Protein 1LP8 (pdb70)

Organism: Dianthus caryophyllus (NCBI:txid3570)

CATH classification: 3.40.420.10 (+1 more: 4.10.470.10)

Structure (mmCIF, N/CA/C/O backbone):
data_1LP8
#
_entry.id   1LP8
#
_cell.length_a   37.071
_cell.length_b   78.559
_cell.length_c   42.674
_cell.angle_alpha   90.000
_cell.angle_beta   105.301
_cell.angle_gamma   90.000
#
_symmetry.space_group_name_H-M   'P 1 21 1'
#
loop_
_entity.id
_entity.type
_entity.pdbx_description
1 polymer 'DIANTHIN 30'
2 water water
#
loop_
_atom_site.group_PDB
_atom_site.id
_atom_site.type_symbol
_atom_site.label_atom_id
_atom_site.label_alt_id
_atom_site.label_comp_id
_atom_site.label_asym_id
_atom_site.label_entity_id
_atom_site.label_seq_id
_atom_site.pdbx_PDB_ins_code
_atom_site.Cartn_x
_atom_site.Cartn_y
_atom_site.Cartn_z
_atom_site.occupancy
_atom_site.B_iso_or_equiv
_atom_site.auth_seq_id
_atom_site.auth_comp_id
_atom_site.auth_asym_id
_atom_site.auth_atom_id
_atom_site.pdbx_PDB_model_num
ATOM 1 N N . ALA A 1 1 ? 48.174 -16.347 -3.475 1.00 48.22 1 ALA A N 1
ATOM 2 C CA . ALA A 1 1 ? 46.857 -15.794 -3.179 1.00 42.04 1 ALA A CA 1
ATOM 3 C C . ALA A 1 1 ? 46.715 -14.406 -3.793 1.00 35.53 1 ALA A C 1
ATOM 4 O O . ALA A 1 1 ? 46.038 -14.237 -4.808 1.00 51.96 1 ALA A O 1
ATOM 6 N N . THR A 1 2 ? 47.355 -13.418 -3.172 1.00 26.54 2 THR A N 1
ATOM 7 C CA . THR A 1 2 ? 47.314 -12.042 -3.659 1.00 20.23 2 THR A CA 1
ATOM 8 C C . THR A 1 2 ? 48.024 -11.970 -5.007 1.00 21.42 2 THR A C 1
ATOM 9 O O . THR A 1 2 ? 49.072 -12.590 -5.202 1.00 16.31 2 THR A O 1
ATOM 13 N N . ALA A 1 3 ? 47.431 -11.230 -5.938 1.00 14.46 3 ALA A N 1
ATOM 14 C CA . ALA A 1 3 ? 47.991 -11.096 -7.273 1.00 14.13 3 ALA A CA 1
ATOM 15 C C . ALA A 1 3 ? 48.053 -9.659 -7.752 1.00 15.36 3 ALA A C 1
ATOM 16 O O . ALA A 1 3 ? 47.154 -8.860 -7.485 1.00 17.95 3 ALA A O 1
ATOM 18 N N . TYR A 1 4 ? 49.140 -9.336 -8.444 1.00 9.04 4 TYR A N 1
ATOM 19 C CA . TYR A 1 4 ? 49.340 -8.008 -9.006 1.00 13.78 4 TYR A CA 1
ATOM 20 C C . TYR A 1 4 ? 49.557 -8.208 -10.489 1.00 12.37 4 TYR A C 1
ATOM 21 O O . TYR A 1 4 ? 50.214 -9.164 -10.901 1.00 13.51 4 TYR A O 1
ATOM 30 N N . THR A 1 5 ? 49.004 -7.303 -11.289 1.00 9.69 5 THR A N 1
ATOM 31 C CA . THR A 1 5 ? 49.108 -7.419 -12.731 1.00 13.78 5 THR A CA 1
ATOM 32 C C . THR A 1 5 ? 49.838 -6.270 -13.410 1.00 12.92 5 THR A C 1
ATOM 33 O O . THR A 1 5 ? 49.616 -5.098 -13.100 1.00 13.12 5 THR A O 1
ATOM 37 N N . LEU A 1 6 ? 50.751 -6.637 -14.306 1.00 12.40 6 LEU A N 1
ATOM 38 C CA . LEU A 1 6 ? 51.507 -5.677 -15.094 1.00 13.23 6 LEU A CA 1
ATOM 39 C C . LEU A 1 6 ? 50.901 -5.726 -16.496 1.00 11.37 6 LEU A C 1
ATOM 40 O O . LEU A 1 6 ? 50.945 -6.763 -17.163 1.00 12.08 6 LEU A O 1
ATOM 45 N N . ASN A 1 7 ? 50.288 -4.622 -16.911 1.00 12.64 7 ASN A N 1
ATOM 46 C CA . ASN A 1 7 ? 49.675 -4.539 -18.230 1.00 14.94 7 ASN A CA 1
ATOM 47 C C . ASN A 1 7 ? 50.747 -4.221 -19.265 1.00 9.95 7 ASN A C 1
ATOM 48 O O . ASN A 1 7 ? 51.265 -3.104 -19.322 1.00 17.67 7 ASN A O 1
ATOM 53 N N . LEU A 1 8 ? 51.108 -5.231 -20.046 1.00 11.34 8 LEU A N 1
ATOM 54 C CA . LEU A 1 8 ? 52.114 -5.078 -21.088 1.00 12.26 8 LEU A CA 1
ATOM 55 C C . LEU A 1 8 ? 51.481 -4.714 -22.429 1.00 20.04 8 LEU A C 1
ATOM 56 O O . LEU A 1 8 ? 52.187 -4.505 -23.419 1.00 17.52 8 LEU A O 1
ATOM 61 N N . ALA A 1 9 ? 50.150 -4.642 -22.457 1.00 17.79 9 ALA A N 1
ATOM 62 C CA . ALA A 1 9 ? 49.425 -4.278 -23.672 1.00 31.50 9 ALA A CA 1
ATOM 63 C C . ALA A 1 9 ? 49.600 -2.780 -23.889 1.00 19.93 9 ALA A C 1
ATOM 64 O O . ALA A 1 9 ? 49.832 -2.329 -25.011 1.00 34.52 9 ALA A O 1
ATOM 66 N N . ASN A 1 10 ? 49.491 -2.020 -22.800 1.00 15.11 10 ASN A N 1
ATOM 67 C CA . ASN A 1 10 ? 49.664 -0.566 -22.821 1.00 33.95 10 ASN A CA 1
ATOM 68 C C . ASN A 1 10 ? 50.583 -0.202 -21.656 1.00 39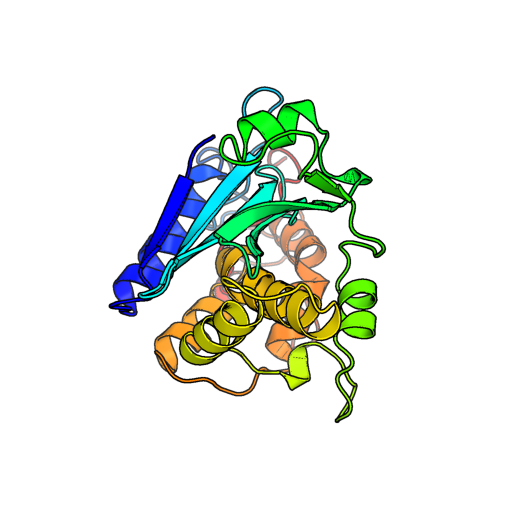.58 10 ASN A C 1
ATOM 69 O O . ASN A 1 10 ? 50.142 0.360 -20.648 1.00 30.29 10 ASN A O 1
ATOM 74 N N . PRO A 1 11 ? 51.885 -0.510 -21.792 1.00 29.10 11 PRO A N 1
ATOM 75 C CA . PRO A 1 11 ? 52.870 -0.225 -20.746 1.00 19.09 11 PRO A CA 1
ATOM 76 C C . PRO A 1 11 ? 53.269 1.239 -20.614 1.00 21.28 11 PRO A C 1
ATOM 77 O O . PRO A 1 11 ? 53.363 1.970 -21.603 1.00 22.66 11 PRO A O 1
ATOM 81 N N . SER A 1 12 ? 53.472 1.664 -19.373 1.00 13.05 12 SER A N 1
ATOM 82 C CA . SER A 1 12 ? 53.904 3.024 -19.089 1.00 13.71 12 SER A CA 1
ATOM 83 C C . SER A 1 12 ? 54.894 2.922 -17.937 1.00 13.12 12 SER A C 1
ATOM 84 O O . SER A 1 12 ? 54.812 1.997 -17.126 1.00 18.17 12 SER A O 1
ATOM 87 N N . ALA A 1 13 ? 55.849 3.844 -17.894 1.00 15.80 13 ALA A N 1
ATOM 88 C CA . ALA A 1 13 ? 56.865 3.857 -16.846 1.00 19.06 13 ALA A CA 1
ATOM 89 C C . ALA A 1 13 ? 56.255 3.924 -15.448 1.00 15.13 13 ALA A C 1
ATOM 90 O O . ALA A 1 13 ? 56.702 3.224 -14.540 1.00 17.84 13 ALA A O 1
ATOM 92 N N . SER A 1 14 ? 55.219 4.746 -15.290 1.00 13.38 14 SER A N 1
ATOM 93 C CA . SER A 1 14 ? 54.540 4.901 -14.005 1.00 15.60 14 SER A CA 1
ATOM 94 C C . SER A 1 14 ? 53.877 3.600 -13.545 1.00 14.94 14 SER A C 1
ATOM 95 O O . SER A 1 14 ? 53.948 3.247 -12.366 1.00 18.09 14 SER A O 1
ATOM 98 N N . GLN A 1 15 ? 53.244 2.887 -14.477 1.00 13.33 15 GLN A N 1
ATOM 99 C CA . GLN A 1 15 ? 52.583 1.620 -14.164 1.00 14.71 15 GLN A CA 1
ATOM 100 C C . GLN A 1 15 ? 53.594 0.590 -13.672 1.00 14.92 15 GLN A C 1
ATOM 101 O O . GLN A 1 15 ? 53.320 -0.157 -12.733 1.00 12.58 15 GLN A O 1
ATOM 107 N N . TYR A 1 16 ? 54.750 0.537 -14.330 1.00 12.11 16 TYR A N 1
ATOM 108 C CA . TYR A 1 16 ? 55.802 -0.401 -13.952 1.00 9.72 16 TYR A CA 1
ATOM 109 C C . TYR A 1 16 ? 56.319 -0.092 -12.546 1.00 7.51 16 TYR A C 1
ATOM 110 O O . TYR A 1 16 ? 56.490 -0.996 -11.731 1.00 11.40 16 TYR A O 1
ATOM 119 N N . SER A 1 17 ? 56.552 1.187 -12.267 1.00 9.38 17 SER A N 1
ATOM 120 C CA . SER A 1 17 ? 57.041 1.608 -10.960 1.00 11.82 17 SER A CA 1
ATOM 121 C C . SER A 1 17 ? 56.029 1.289 -9.858 1.00 15.14 17 SER A C 1
ATOM 122 O O . SER A 1 17 ? 56.394 0.757 -8.805 1.00 11.66 17 SER A O 1
ATOM 125 N N . SER A 1 18 ? 54.755 1.580 -10.114 1.00 12.69 18 SER A N 1
ATOM 126 C CA . SER A 1 18 ? 53.706 1.312 -9.131 1.00 13.39 18 SER A CA 1
ATOM 127 C C . SER A 1 18 ? 53.607 -0.190 -8.880 1.00 13.30 18 SER A C 1
ATOM 128 O O . SER A 1 18 ? 53.376 -0.624 -7.749 1.00 12.88 18 SER A O 1
ATOM 131 N N . PHE A 1 19 ? 53.809 -0.973 -9.940 1.00 8.96 19 PHE A N 1
ATOM 132 C CA . PHE A 1 19 ? 53.775 -2.430 -9.868 1.00 7.14 19 PHE A CA 1
ATOM 133 C C . PHE A 1 19 ? 54.855 -2.926 -8.896 1.00 11.88 19 PHE A C 1
ATOM 134 O O . PHE A 1 19 ? 54.588 -3.773 -8.039 1.00 9.96 19 PHE A O 1
ATOM 142 N N . LEU A 1 20 ? 56.064 -2.379 -9.017 1.00 10.12 20 LEU A N 1
ATOM 143 C CA . LEU A 1 20 ? 57.159 -2.770 -8.133 1.00 9.15 20 LEU A CA 1
ATOM 144 C C . LEU A 1 20 ? 56.876 -2.354 -6.692 1.00 8.46 20 LEU A C 1
ATOM 145 O O . LEU A 1 20 ? 57.167 -3.106 -5.758 1.00 12.76 20 LEU A O 1
ATOM 150 N N . ASP A 1 21 ? 56.284 -1.175 -6.513 1.00 8.42 21 ASP A N 1
ATOM 151 C CA . ASP A 1 21 ? 55.948 -0.697 -5.177 1.00 9.22 21 ASP A CA 1
ATOM 152 C C . ASP A 1 21 ? 54.894 -1.574 -4.515 1.00 11.99 21 ASP A C 1
ATOM 153 O O . ASP A 1 21 ? 54.908 -1.747 -3.298 1.00 12.10 21 ASP A O 1
ATOM 158 N N . GLN A 1 22 ? 53.995 -2.143 -5.316 1.00 11.96 22 GLN A N 1
ATOM 159 C CA . GLN A 1 22 ? 52.968 -3.036 -4.788 1.00 7.61 22 GLN A CA 1
ATOM 160 C C . GLN A 1 22 ? 53.621 -4.300 -4.231 1.00 9.51 22 GLN A C 1
ATOM 161 O O . GLN A 1 22 ? 53.174 -4.842 -3.220 1.00 12.05 22 GLN A O 1
ATOM 167 N N . ILE A 1 23 ? 54.673 -4.772 -4.902 1.00 10.85 23 ILE A N 1
ATOM 168 C CA . ILE A 1 23 ? 55.408 -5.959 -4.462 1.00 16.10 23 ILE A CA 1
ATOM 169 C C . ILE A 1 23 ? 56.125 -5.642 -3.145 1.00 8.31 23 ILE A C 1
ATOM 170 O O . ILE A 1 23 ? 56.022 -6.394 -2.173 1.00 10.92 23 ILE A O 1
ATOM 175 N N . ARG A 1 24 ? 56.834 -4.515 -3.125 1.00 8.83 24 ARG A N 1
ATOM 176 C CA . ARG A 1 24 ? 57.574 -4.077 -1.945 1.00 11.39 24 ARG A CA 1
ATOM 177 C C . ARG A 1 24 ? 56.654 -3.891 -0.746 1.00 15.58 24 ARG A C 1
ATOM 178 O O . ARG A 1 24 ? 56.944 -4.379 0.345 1.00 14.65 24 ARG A O 1
ATOM 186 N N . ASN A 1 25 ? 55.544 -3.188 -0.962 1.00 10.36 25 ASN A N 1
ATOM 187 C CA . ASN A 1 25 ? 54.577 -2.919 0.096 1.00 9.51 25 ASN A CA 1
ATOM 188 C C . ASN A 1 25 ? 53.867 -4.164 0.599 1.00 13.31 25 ASN A C 1
ATOM 189 O O . ASN A 1 25 ? 53.435 -4.212 1.750 1.00 14.44 25 ASN A O 1
ATOM 194 N N . ASN A 1 26 ? 53.752 -5.172 -0.261 1.00 10.64 26 ASN A N 1
ATOM 195 C CA . ASN A 1 26 ? 53.103 -6.417 0.119 1.00 10.33 26 ASN A CA 1
ATOM 196 C C . ASN A 1 26 ? 53.921 -7.231 1.124 1.00 11.61 26 ASN A C 1
ATOM 197 O O . ASN A 1 26 ? 53.384 -7.706 2.124 1.00 13.29 26 ASN A O 1
ATOM 202 N N . VAL A 1 27 ? 55.218 -7.373 0.857 1.00 10.95 27 VAL A N 1
ATOM 203 C CA . VAL A 1 27 ? 56.101 -8.180 1.700 1.00 9.82 27 VAL A CA 1
ATOM 204 C C . VAL A 1 27 ? 56.814 -7.493 2.865 1.00 9.39 27 VAL A C 1
ATOM 205 O O . VAL A 1 27 ? 57.318 -8.173 3.761 1.00 14.23 27 VAL A O 1
ATOM 209 N N . ARG A 1 28 ? 56.853 -6.164 2.866 1.00 9.03 28 ARG A N 1
ATOM 210 C CA . ARG A 1 28 ? 57.552 -5.434 3.923 1.00 13.39 28 ARG A CA 1
ATOM 211 C C . ARG A 1 28 ? 56.854 -5.383 5.278 1.00 29.26 28 ARG A C 1
ATOM 212 O O . ARG A 1 28 ? 55.638 -5.542 5.383 1.00 15.87 28 ARG A O 1
ATOM 220 N N . ASP A 1 29 ? 57.662 -5.190 6.315 1.00 17.45 29 ASP A N 1
ATOM 221 C CA . ASP A 1 29 ? 57.172 -5.032 7.674 1.00 13.62 29 ASP A CA 1
ATOM 222 C C . ASP A 1 29 ? 57.583 -3.591 7.935 1.00 12.19 29 ASP A C 1
ATOM 223 O O . ASP A 1 29 ? 58.769 -3.289 8.059 1.00 13.53 29 ASP A O 1
ATOM 228 N N . THR A 1 30 ? 56.600 -2.699 7.956 1.00 11.64 30 THR A N 1
ATOM 229 C CA . THR A 1 30 ? 56.852 -1.280 8.167 1.00 10.27 30 THR A CA 1
ATOM 230 C C . THR A 1 30 ? 57.451 -0.919 9.524 1.00 9.72 30 THR A C 1
ATOM 231 O O . THR A 1 30 ? 57.918 0.201 9.709 1.00 17.87 30 THR A O 1
ATOM 235 N N . SER A 1 31 ? 57.421 -1.854 10.471 1.00 10.34 31 SER A N 1
ATOM 236 C CA . SER A 1 31 ? 57.984 -1.607 11.799 1.00 11.30 31 SER A CA 1
ATOM 237 C C . SER A 1 31 ? 59.493 -1.870 11.831 1.00 16.93 31 SER A C 1
ATOM 238 O O . SER A 1 31 ? 60.156 -1.575 12.827 1.00 14.62 31 SER A O 1
ATOM 241 N N . LEU A 1 32 ? 60.021 -2.441 10.749 1.00 9.73 32 LEU A N 1
ATOM 242 C CA . LEU A 1 32 ? 61.445 -2.747 10.642 1.00 9.82 32 LEU A CA 1
ATOM 243 C C . LEU A 1 32 ? 62.257 -1.620 10.010 1.00 13.68 32 LEU A C 1
ATOM 244 O O . LEU A 1 32 ? 61.985 -1.200 8.885 1.00 12.54 32 LEU A O 1
ATOM 249 N N . ILE A 1 33 ? 63.249 -1.128 10.748 1.00 9.61 33 ILE A N 1
ATOM 250 C CA . ILE A 1 33 ? 64.132 -0.068 10.265 1.00 11.20 33 ILE A CA 1
ATOM 251 C C . ILE A 1 33 ? 65.570 -0.559 10.425 1.00 16.38 33 ILE A C 1
ATOM 252 O O . ILE A 1 33 ? 66.042 -0.769 11.543 1.00 13.95 33 ILE A O 1
ATOM 257 N N . TYR A 1 34 ? 66.238 -0.798 9.299 1.00 10.92 34 TYR A N 1
ATOM 258 C CA . TYR A 1 34 ? 67.617 -1.276 9.301 1.00 9.47 34 TYR A CA 1
ATOM 259 C C . TYR A 1 34 ? 68.618 -0.148 9.099 1.00 8.09 34 TYR A C 1
ATOM 260 O O . TYR A 1 34 ? 68.472 0.661 8.184 1.00 11.99 34 TYR A O 1
ATOM 269 N N . GLY A 1 35 ? 69.634 -0.113 9.960 1.00 14.80 35 GLY A N 1
ATOM 270 C CA . GLY A 1 35 ? 70.686 0.891 9.881 1.00 13.32 35 GLY A CA 1
ATOM 271 C C . GLY A 1 35 ? 70.247 2.341 9.848 1.00 14.37 35 GLY A C 1
ATOM 272 O O . GLY A 1 35 ? 70.970 3.191 9.328 1.00 14.07 35 GLY A O 1
ATOM 273 N N . GLY A 1 36 ? 69.080 2.630 10.420 1.00 10.25 36 GLY A N 1
ATOM 274 C CA . GLY A 1 36 ? 68.571 3.988 10.427 1.00 9.21 36 GLY A CA 1
ATOM 275 C C . GLY A 1 36 ? 68.200 4.498 9.040 1.00 14.73 36 GLY A C 1
ATOM 276 O O . GLY A 1 36 ? 68.223 5.706 8.798 1.00 15.47 36 GLY A O 1
ATOM 277 N N . THR A 1 37 ? 67.892 3.586 8.118 1.00 16.05 37 THR A N 1
ATOM 278 C CA . THR A 1 37 ? 67.510 3.975 6.756 1.00 13.62 37 THR A CA 1
ATOM 279 C C . THR A 1 37 ? 66.000 3.838 6.574 1.00 19.01 37 THR A C 1
ATOM 280 O O . THR A 1 37 ? 65.336 3.145 7.345 1.00 13.97 37 THR A O 1
ATOM 284 N N . ASP A 1 38 ? 65.472 4.465 5.525 1.00 13.15 38 ASP A N 1
ATOM 285 C CA . ASP A 1 38 ? 64.041 4.397 5.240 1.00 15.12 38 ASP A CA 1
ATOM 286 C C . ASP A 1 38 ? 63.696 3.288 4.242 1.00 23.55 38 ASP A C 1
ATOM 287 O O . ASP A 1 38 ? 62.541 3.155 3.829 1.00 25.18 38 ASP A O 1
ATOM 292 N N . VAL A 1 39 ? 64.690 2.477 3.879 1.00 11.53 39 VAL A N 1
ATOM 293 C CA . VAL A 1 39 ? 64.475 1.394 2.925 1.00 12.68 39 VAL A CA 1
ATOM 294 C C . VAL A 1 39 ? 63.583 0.282 3.473 1.00 12.95 39 VAL A C 1
ATOM 295 O O . VAL A 1 39 ? 63.682 -0.113 4.636 1.00 12.75 39 VAL A O 1
ATOM 299 N N . GLU A 1 40 ? 62.691 -0.191 2.612 1.00 8.29 40 GLU A N 1
ATOM 300 C CA . GLU A 1 40 ? 61.754 -1.252 2.932 1.00 10.28 40 GLU A CA 1
ATOM 301 C C . GLU A 1 40 ? 62.491 -2.548 3.284 1.00 9.97 40 GLU A C 1
ATOM 302 O O . GLU A 1 40 ? 63.492 -2.899 2.651 1.00 11.19 40 GLU A O 1
ATOM 308 N N . VAL A 1 41 ? 61.998 -3.247 4.302 1.00 6.84 41 VAL A N 1
ATOM 309 C CA . VAL A 1 41 ? 62.589 -4.509 4.737 1.00 7.25 41 VAL A CA 1
ATOM 310 C C . VAL A 1 41 ? 61.518 -5.600 4.708 1.00 8.26 41 VAL A C 1
ATOM 311 O O . VAL A 1 41 ? 60.408 -5.395 5.206 1.00 11.48 41 VAL A O 1
ATOM 315 N N . ILE A 1 42 ? 61.854 -6.751 4.130 1.00 7.46 42 ILE A N 1
ATOM 316 C 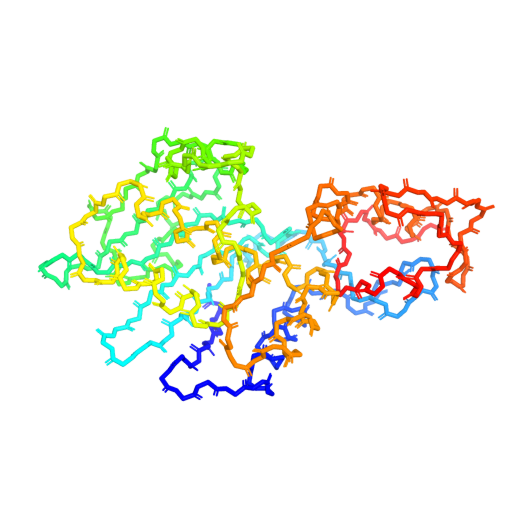CA . ILE A 1 42 ? 60.927 -7.880 4.058 1.00 6.58 42 ILE A CA 1
ATOM 317 C C . ILE A 1 42 ? 60.645 -8.368 5.476 1.00 14.63 42 ILE A C 1
ATOM 318 O O . ILE A 1 42 ? 61.557 -8.456 6.302 1.00 11.06 42 ILE A O 1
ATOM 323 N N . GLY A 1 43 ? 59.378 -8.660 5.756 1.00 17.51 43 GLY A N 1
ATOM 324 C CA . GLY A 1 43 ? 58.994 -9.127 7.076 1.00 11.44 43 GL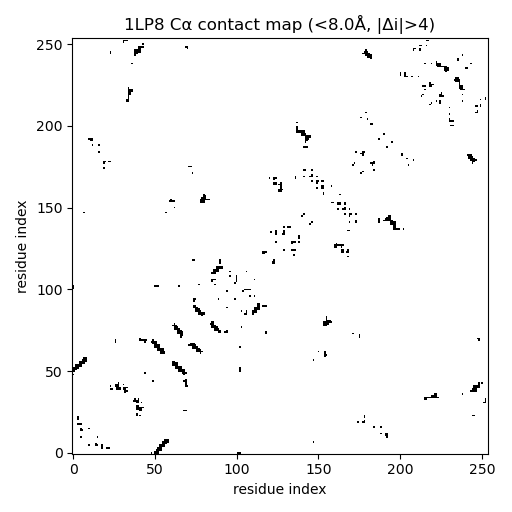Y A CA 1
ATOM 325 C C . GLY A 1 43 ? 59.321 -10.584 7.324 1.00 13.31 43 GLY A C 1
ATOM 326 O O . GLY A 1 43 ? 59.756 -11.299 6.417 1.00 13.19 43 GLY A O 1
ATOM 327 N N . ALA A 1 44 ? 59.116 -11.021 8.565 1.00 14.73 44 ALA A N 1
ATOM 328 C CA . ALA A 1 44 ? 59.372 -12.403 8.957 1.00 17.08 44 ALA A CA 1
ATOM 329 C C . ALA A 1 44 ? 58.496 -13.364 8.145 1.00 13.84 44 ALA A C 1
ATOM 330 O O . ALA A 1 44 ? 57.396 -13.002 7.722 1.00 12.60 44 ALA A O 1
ATOM 332 N N . PRO A 1 45 ? 58.983 -14.597 7.912 1.00 16.31 45 PRO A N 1
ATOM 333 C CA . PRO A 1 45 ? 58.262 -15.623 7.150 1.00 16.63 45 PRO A CA 1
ATOM 334 C C . PRO A 1 45 ? 56.870 -15.915 7.703 1.00 27.84 45 PRO A C 1
ATOM 335 O O . PRO A 1 45 ? 56.682 -16.011 8.921 1.00 19.55 45 PRO A O 1
ATOM 339 N N . SER A 1 46 ? 55.902 -16.041 6.798 1.00 38.62 46 SER A N 1
ATOM 340 C CA . SER A 1 46 ? 54.517 -16.341 7.156 1.00 24.25 46 SER A CA 1
ATOM 341 C C . SER A 1 46 ? 54.198 -17.789 6.798 1.00 21.56 46 SER A C 1
ATOM 342 O O . SER A 1 46 ? 54.686 -18.315 5.795 1.00 28.59 46 SER A O 1
ATOM 345 N N . THR A 1 47 ? 53.394 -18.435 7.633 1.00 28.81 47 THR A N 1
ATOM 346 C CA . THR A 1 47 ? 53.007 -19.821 7.394 1.00 51.69 47 THR A CA 1
ATOM 347 C C . THR A 1 47 ? 51.601 -19.918 6.802 1.00 35.99 47 THR A C 1
ATOM 348 O O . THR A 1 47 ? 51.148 -21.003 6.430 1.00 54.04 47 THR A O 1
ATOM 352 N N . THR A 1 48 ? 50.928 -18.775 6.695 1.00 23.84 48 THR A N 1
ATOM 353 C CA . THR A 1 48 ? 49.574 -18.721 6.155 1.00 28.54 48 THR A CA 1
ATOM 354 C C . THR A 1 48 ? 49.501 -18.065 4.774 1.00 50.82 48 THR A C 1
ATOM 355 O O . THR A 1 48 ? 48.600 -18.360 3.989 1.00 62.00 48 THR A O 1
ATOM 359 N N . ASP A 1 49 ? 50.452 -17.179 4.486 1.00 31.43 49 ASP A N 1
ATOM 360 C CA . ASP A 1 49 ? 50.503 -16.468 3.208 1.00 23.83 49 ASP A CA 1
ATOM 361 C C . ASP A 1 49 ? 51.949 -16.525 2.719 1.00 16.83 49 ASP A C 1
ATOM 362 O O . ASP A 1 49 ? 52.728 -15.587 2.900 1.00 19.24 49 ASP A O 1
ATOM 367 N N . LYS A 1 50 ? 52.288 -17.642 2.091 1.00 15.70 50 LYS A N 1
ATOM 368 C CA . LYS A 1 50 ? 53.638 -17.890 1.613 1.00 15.63 50 LYS A CA 1
ATOM 369 C C . LYS A 1 50 ? 53.998 -17.405 0.214 1.00 23.49 50 LYS A C 1
ATOM 370 O O . LYS A 1 50 ? 55.164 -17.129 -0.050 1.00 15.34 50 LYS A O 1
ATOM 376 N N . PHE A 1 51 ? 53.017 -17.301 -0.681 1.00 15.39 51 PHE A N 1
ATOM 377 C CA . PHE A 1 51 ? 53.306 -16.906 -2.058 1.00 13.13 51 PHE A CA 1
ATOM 378 C C . PHE A 1 51 ? 52.571 -15.686 -2.589 1.00 18.66 51 PHE A C 1
ATOM 379 O O . PHE A 1 51 ? 51.520 -15.297 -2.085 1.00 19.10 51 PHE A O 1
ATOM 387 N N . LEU A 1 52 ? 53.157 -15.097 -3.625 1.00 12.06 52 LEU A N 1
ATOM 388 C CA . LEU A 1 52 ? 52.615 -13.924 -4.290 1.00 12.77 52 LEU A CA 1
ATOM 389 C C . LEU A 1 52 ? 52.559 -14.232 -5.791 1.00 17.81 52 LEU A C 1
ATOM 390 O O . LEU A 1 52 ? 53.503 -14.798 -6.354 1.00 15.60 52 LEU A O 1
ATOM 395 N N . ARG A 1 53 ? 51.447 -13.880 -6.427 1.00 14.32 53 ARG A N 1
ATOM 396 C CA . ARG A 1 53 ? 51.280 -14.119 -7.857 1.00 11.70 53 ARG A CA 1
ATOM 397 C C . ARG A 1 53 ? 51.417 -12.845 -8.682 1.00 10.30 53 ARG A C 1
ATOM 398 O O . ARG A 1 53 ? 50.790 -11.826 -8.386 1.00 13.16 53 ARG A O 1
ATOM 406 N N . LEU A 1 54 ? 52.255 -12.903 -9.713 1.00 9.73 54 LEU A N 1
ATOM 407 C CA . LEU A 1 54 ? 52.461 -11.756 -10.594 1.00 11.90 54 LEU A CA 1
ATOM 408 C C . LEU A 1 54 ? 51.967 -12.126 -11.988 1.00 9.77 54 LEU A C 1
ATOM 409 O O . LEU A 1 54 ? 52.363 -13.155 -12.532 1.00 14.27 54 LEU A O 1
ATOM 414 N N . ASN A 1 55 ? 51.067 -11.314 -12.537 1.00 7.23 55 ASN A N 1
ATOM 415 C CA . ASN A 1 55 ? 50.520 -11.571 -13.867 1.00 10.10 55 ASN A CA 1
ATOM 416 C C . ASN A 1 55 ? 51.088 -10.608 -14.908 1.00 9.26 55 ASN A C 1
ATOM 417 O O . ASN A 1 55 ? 51.043 -9.388 -14.726 1.00 10.71 55 ASN A O 1
ATOM 422 N N . PHE A 1 56 ? 51.643 -11.162 -15.983 1.00 9.35 56 PHE A N 1
ATOM 423 C CA . PHE A 1 56 ? 52.172 -10.356 -17.082 1.00 7.69 56 PHE A CA 1
ATOM 424 C C . PHE A 1 56 ? 51.083 -10.428 -18.146 1.00 8.05 56 PHE A C 1
ATOM 425 O O . PHE A 1 56 ? 50.966 -11.424 -18.865 1.00 10.67 56 PHE A O 1
ATOM 433 N N . GLN A 1 57 ? 50.276 -9.379 -18.211 1.00 7.43 57 GLN A N 1
ATOM 434 C CA . GLN A 1 57 ? 49.157 -9.312 -19.144 1.00 11.43 57 GLN A CA 1
ATOM 435 C C . GLN A 1 57 ? 49.517 -8.736 -20.513 1.00 9.86 57 GLN A C 1
ATOM 436 O O . GLN A 1 57 ? 49.824 -7.550 -20.641 1.00 11.50 57 GLN A O 1
ATOM 442 N N . GLY A 1 58 ? 49.463 -9.589 -21.532 1.00 16.11 58 GLY A N 1
ATOM 443 C CA . GLY A 1 58 ? 49.764 -9.164 -22.890 1.00 13.72 58 GLY A CA 1
ATOM 444 C C . GLY A 1 58 ? 48.531 -9.208 -23.783 1.00 18.42 58 GLY A C 1
ATOM 445 O O . GLY A 1 58 ? 47.485 -9.715 -23.370 1.00 15.16 58 GLY A O 1
ATOM 446 N N . PRO A 1 59 ? 48.626 -8.698 -25.023 1.00 16.37 59 PRO A N 1
ATOM 447 C CA . PRO A 1 59 ? 47.487 -8.698 -25.950 1.00 33.77 59 PRO A CA 1
ATOM 448 C C . PRO A 1 59 ? 47.025 -10.094 -26.382 1.00 21.36 59 PRO A C 1
ATOM 449 O O . PRO A 1 59 ? 45.842 -10.304 -26.644 1.00 23.39 59 PRO A O 1
ATOM 453 N N . ARG A 1 60 ? 47.958 -11.043 -26.432 1.00 12.58 60 ARG A N 1
ATOM 454 C CA . ARG A 1 60 ? 47.659 -12.408 -26.860 1.00 13.68 60 ARG A CA 1
ATOM 455 C C . ARG A 1 60 ? 47.500 -13.423 -25.738 1.00 18.62 60 ARG A C 1
ATOM 456 O O . ARG A 1 60 ? 47.316 -14.611 -25.999 1.00 24.18 60 ARG A O 1
ATOM 464 N N . GLY A 1 61 ? 47.591 -12.968 -24.493 1.00 15.13 61 GLY A N 1
ATOM 465 C CA . GLY A 1 61 ? 47.450 -13.886 -23.380 1.00 13.04 61 GLY A CA 1
ATOM 466 C C . GLY A 1 61 ? 48.186 -13.403 -22.152 1.00 20.31 61 GLY A C 1
ATOM 467 O O . GLY A 1 61 ? 48.853 -12.365 -22.175 1.00 14.42 61 GLY A O 1
ATOM 468 N N . THR A 1 62 ? 48.093 -14.185 -21.085 1.00 15.27 62 THR A N 1
ATOM 469 C CA . THR A 1 62 ? 48.730 -13.838 -19.825 1.00 14.05 62 THR A CA 1
ATOM 470 C C . THR A 1 62 ? 49.599 -14.966 -19.278 1.00 12.64 62 THR A C 1
ATOM 471 O O . THR A 1 62 ? 49.201 -16.128 -19.272 1.00 12.00 62 THR A O 1
ATOM 475 N N . VAL A 1 63 ? 50.813 -14.605 -18.871 1.00 11.93 63 VAL A N 1
ATOM 476 C CA . VAL A 1 63 ? 51.768 -15.540 -18.281 1.00 10.74 63 VAL A CA 1
ATOM 477 C C . VAL A 1 63 ? 51.935 -15.066 -16.839 1.00 10.01 63 VAL A C 1
ATOM 478 O O . VAL A 1 63 ? 51.971 -13.860 -16.578 1.00 10.57 63 VAL A O 1
ATOM 482 N N . SER A 1 64 ? 52.005 -16.008 -15.904 1.00 11.06 64 SER A N 1
ATOM 483 C CA . SER A 1 64 ? 52.120 -15.663 -14.492 1.00 13.47 64 SER A CA 1
ATOM 484 C C . SER A 1 64 ? 53.381 -16.176 -13.819 1.00 12.71 64 SER A C 1
ATOM 485 O O . SER A 1 64 ? 53.936 -17.205 -14.207 1.00 12.76 64 SER A O 1
ATOM 488 N N . LEU A 1 65 ? 53.801 -15.454 -12.784 1.00 12.61 65 LEU A N 1
ATOM 489 C CA . LEU A 1 65 ? 54.989 -15.790 -12.006 1.00 10.89 65 LEU A CA 1
ATOM 490 C C . LEU A 1 65 ? 54.605 -15.971 -10.543 1.00 10.51 65 LEU A C 1
ATOM 491 O O . LEU A 1 65 ? 53.800 -15.211 -10.006 1.00 16.00 65 LEU A O 1
ATOM 496 N N . GLY A 1 66 ? 55.185 -16.986 -9.911 1.00 9.98 66 GLY A N 1
ATOM 497 C CA . GLY A 1 66 ? 54.936 -17.238 -8.505 1.00 11.87 66 GLY A CA 1
ATOM 498 C C . GLY A 1 66 ? 56.222 -16.968 -7.745 1.00 10.00 66 GLY A C 1
ATOM 499 O O . GLY A 1 66 ? 57.286 -17.464 -8.125 1.00 12.27 66 GLY A O 1
ATOM 500 N N . LEU A 1 67 ? 56.138 -16.140 -6.706 1.00 11.06 67 LEU A N 1
ATOM 501 C CA . LEU A 1 67 ? 57.303 -15.798 -5.886 1.00 9.77 67 LEU A CA 1
ATOM 502 C C . LEU A 1 67 ? 57.046 -16.060 -4.403 1.00 19.92 67 LEU A C 1
ATOM 503 O O . LEU A 1 67 ? 55.905 -15.986 -3.944 1.00 14.16 67 LEU A O 1
ATOM 508 N N . ARG A 1 68 ? 58.104 -16.392 -3.664 1.00 12.53 68 ARG A N 1
ATOM 509 C CA . ARG A 1 68 ? 57.989 -16.608 -2.224 1.00 11.24 68 ARG A CA 1
ATOM 510 C C . ARG A 1 68 ? 57.997 -15.236 -1.562 1.00 13.50 68 ARG A C 1
ATOM 511 O O . ARG A 1 68 ? 58.868 -14.416 -1.846 1.00 13.45 68 ARG A O 1
ATOM 519 N N . ARG A 1 69 ? 57.018 -14.979 -0.699 1.00 10.83 69 ARG A N 1
ATOM 520 C CA . ARG A 1 69 ? 56.923 -13.691 -0.017 1.00 12.44 69 ARG A CA 1
ATOM 521 C C . ARG A 1 69 ? 58.047 -13.442 0.992 1.00 11.62 69 ARG A C 1
ATOM 522 O O . ARG A 1 69 ? 58.404 -12.291 1.249 1.00 12.76 69 ARG A O 1
ATOM 530 N N . GLU A 1 70 ? 58.615 -14.515 1.537 1.00 12.36 70 GLU A N 1
ATOM 531 C CA . GLU A 1 70 ? 59.673 -14.386 2.536 1.00 14.08 70 GLU A CA 1
ATOM 532 C C . GLU A 1 70 ? 61.026 -13.918 2.006 1.00 16.32 70 GLU A C 1
ATOM 533 O O . GLU A 1 70 ? 61.820 -13.364 2.762 1.00 12.23 70 GLU A O 1
ATOM 539 N N . ASN A 1 71 ? 61.282 -14.115 0.714 1.00 11.38 71 ASN A N 1
ATOM 540 C CA . ASN A 1 71 ? 62.565 -13.721 0.135 1.00 14.86 71 ASN A CA 1
ATOM 541 C C . ASN A 1 71 ? 62.538 -13.350 -1.352 1.00 25.24 71 ASN A C 1
ATOM 542 O O . ASN A 1 71 ? 63.579 -13.030 -1.930 1.00 15.37 71 ASN A O 1
ATOM 547 N N . LEU A 1 72 ? 61.348 -13.391 -1.953 1.00 8.70 72 LEU A N 1
ATOM 548 C CA . LEU A 1 72 ? 61.137 -13.081 -3.368 1.00 10.71 72 LEU A CA 1
ATOM 549 C C . LEU A 1 72 ? 61.772 -14.065 -4.347 1.00 11.27 72 LEU A C 1
ATOM 550 O O . LEU A 1 72 ? 62.050 -13.717 -5.498 1.00 13.76 72 LEU A O 1
ATOM 555 N N . TYR A 1 73 ? 62.010 -15.290 -3.891 1.00 8.66 73 TYR A N 1
ATOM 556 C CA . TYR A 1 73 ? 62.587 -16.307 -4.756 1.00 11.30 73 TYR A CA 1
ATOM 557 C C . TYR A 1 73 ? 61.492 -16.877 -5.641 1.00 12.43 73 TYR A C 1
ATOM 558 O O . TYR A 1 73 ? 60.346 -17.014 -5.216 1.00 13.89 73 TYR A O 1
ATOM 567 N N . VAL A 1 74 ? 61.836 -17.172 -6.888 1.00 13.62 74 VAL A N 1
ATOM 568 C CA . VAL A 1 74 ? 60.865 -17.722 -7.824 1.00 21.16 74 VAL A CA 1
ATOM 569 C C . VAL A 1 74 ? 60.561 -19.182 -7.510 1.00 15.97 74 VAL A C 1
ATOM 570 O O . VAL A 1 74 ? 61.463 -19.975 -7.229 1.00 24.31 74 VAL A O 1
ATOM 574 N N . VAL A 1 75 ? 59.276 -19.519 -7.521 1.00 9.88 75 VAL A N 1
ATOM 575 C CA . VAL A 1 75 ? 58.847 -20.879 -7.225 1.00 10.65 75 VAL A CA 1
ATOM 576 C C . VAL A 1 75 ? 58.207 -21.584 -8.414 1.00 15.78 75 VAL A C 1
ATOM 577 O O . VAL A 1 75 ? 58.299 -22.806 -8.524 1.00 14.67 75 VAL A O 1
ATOM 581 N N . ALA A 1 76 ? 57.599 -20.817 -9.318 1.00 12.80 76 ALA A N 1
ATOM 582 C CA . ALA A 1 76 ? 56.926 -21.404 -10.473 1.00 9.72 76 ALA A CA 1
ATOM 583 C C . ALA A 1 76 ? 56.422 -20.365 -11.459 1.00 8.49 76 ALA A C 1
ATOM 584 O O . ALA A 1 76 ? 56.458 -19.164 -11.197 1.00 10.43 76 ALA A O 1
ATOM 586 N N . TYR A 1 77 ? 55.952 -20.842 -12.606 1.00 12.80 77 TYR A N 1
ATOM 587 C CA . TYR A 1 77 ? 55.383 -19.962 -13.613 1.00 11.24 77 TYR A CA 1
ATOM 588 C C . TYR A 1 77 ? 54.258 -20.697 -14.339 1.00 10.80 77 TYR A C 1
ATOM 589 O O . TYR A 1 77 ? 54.222 -21.931 -14.373 1.00 12.16 77 TYR A O 1
ATOM 598 N N . LEU A 1 78 ? 53.326 -19.918 -14.876 1.00 10.05 78 LEU A N 1
ATOM 599 C CA . LEU A 1 78 ? 52.170 -20.442 -15.588 1.00 12.26 78 LEU A CA 1
ATOM 600 C C . LEU A 1 78 ? 52.108 -19.885 -17.005 1.00 9.73 78 LEU A C 1
ATOM 601 O O . LEU A 1 78 ? 52.290 -18.687 -17.223 1.00 12.25 78 LEU A O 1
ATOM 606 N N . ALA A 1 79 ? 51.844 -20.767 -17.962 1.00 14.21 79 ALA A N 1
ATOM 607 C CA . ALA A 1 79 ? 51.719 -20.372 -19.359 1.00 17.77 79 ALA A CA 1
ATOM 608 C C . ALA A 1 79 ? 50.896 -21.412 -20.101 1.00 11.77 79 ALA A C 1
ATOM 609 O O . ALA A 1 79 ? 50.924 -22.598 -19.761 1.00 14.86 79 ALA A O 1
ATOM 611 N N . MET A 1 80 ? 50.118 -20.950 -21.075 1.00 18.19 80 MET A N 1
ATOM 612 C CA . MET A 1 80 ? 49.301 -21.844 -21.889 1.00 20.65 80 MET A CA 1
ATOM 613 C C . MET A 1 80 ? 50.180 -22.467 -22.961 1.00 16.14 80 MET A C 1
ATOM 614 O O . MET A 1 80 ? 51.080 -21.810 -23.490 1.00 17.43 80 MET A O 1
ATOM 619 N N . ASP A 1 81 ? 49.942 -23.738 -23.267 1.00 14.95 81 ASP A N 1
ATOM 620 C CA . ASP A 1 81 ? 50.717 -24.398 -24.305 1.00 14.79 81 ASP A CA 1
ATOM 621 C C . ASP A 1 81 ? 50.061 -24.144 -25.666 1.00 14.28 81 ASP A C 1
ATOM 622 O O . ASP A 1 81 ? 49.137 -23.331 -25.776 1.00 16.39 81 ASP A O 1
ATOM 627 N N . ASN A 1 82 ? 50.533 -24.849 -26.688 1.00 27.87 82 ASN A N 1
ATOM 628 C CA . ASN A 1 82 ? 50.019 -24.709 -28.048 1.00 30.03 82 ASN A CA 1
ATOM 629 C C . ASN A 1 82 ? 48.554 -25.115 -28.219 1.00 29.05 82 ASN A C 1
ATOM 630 O O . ASN A 1 82 ? 47.948 -24.831 -29.252 1.00 27.68 82 ASN A O 1
ATOM 635 N N . ALA A 1 83 ? 47.995 -25.790 -27.218 1.00 23.00 83 ALA A N 1
ATOM 636 C CA . ALA A 1 83 ? 46.597 -26.221 -27.254 1.00 19.83 83 ALA A CA 1
ATOM 637 C C . ALA A 1 83 ? 45.735 -25.389 -26.298 1.00 29.16 83 ALA A C 1
ATOM 638 O O . ALA A 1 83 ? 44.635 -25.799 -25.914 1.00 31.75 83 ALA A O 1
ATOM 640 N N . ASN A 1 84 ? 46.246 -24.215 -25.929 1.00 33.01 84 ASN A N 1
ATOM 641 C CA . ASN A 1 84 ? 45.565 -23.295 -25.015 1.00 44.99 84 ASN A CA 1
ATOM 642 C C . ASN A 1 84 ? 45.283 -23.888 -23.637 1.00 39.76 84 ASN A C 1
ATOM 643 O O . ASN A 1 84 ? 44.418 -23.402 -22.904 1.00 53.05 84 ASN A O 1
ATOM 648 N N . VAL A 1 85 ? 46.022 -24.938 -23.294 1.00 30.03 85 VAL A N 1
ATOM 649 C CA . VAL A 1 85 ? 45.885 -25.603 -22.005 1.00 26.65 85 VAL A CA 1
ATOM 650 C C . VAL A 1 85 ? 46.842 -24.960 -21.011 1.00 20.01 85 VAL A C 1
ATOM 651 O O . VAL A 1 85 ? 48.036 -24.834 -21.286 1.00 18.62 85 VAL A O 1
ATOM 655 N N . ASN A 1 86 ? 46.303 -24.537 -19.872 1.00 21.04 86 ASN A N 1
ATOM 656 C CA . ASN A 1 86 ? 47.106 -23.923 -18.818 1.00 26.38 86 ASN A CA 1
ATOM 657 C C . ASN A 1 86 ? 48.020 -24.967 -18.186 1.00 15.58 86 ASN A C 1
ATOM 658 O O . ASN A 1 86 ? 47.579 -26.062 -17.828 1.00 16.94 86 ASN A O 1
ATOM 663 N N . ARG A 1 87 ? 49.296 -24.625 -18.057 1.00 12.57 87 ARG A N 1
ATOM 664 C CA . ARG A 1 87 ? 50.274 -25.524 -17.452 1.00 16.12 87 ARG A CA 1
ATOM 665 C C . ARG A 1 87 ? 51.152 -24.759 -16.467 1.00 19.37 87 ARG A C 1
ATOM 666 O O . ARG A 1 87 ? 51.488 -23.599 -16.696 1.00 16.01 87 ARG A O 1
ATOM 674 N N . ALA A 1 88 ? 51.479 -25.398 -15.349 1.00 15.40 88 ALA A N 1
ATOM 675 C CA . ALA A 1 88 ? 52.321 -24.774 -14.336 1.00 14.10 88 ALA A CA 1
ATOM 676 C C . ALA A 1 88 ? 53.624 -25.553 -14.198 1.00 21.56 88 ALA A C 1
ATOM 677 O O . ALA A 1 88 ? 53.622 -26.785 -14.151 1.00 20.27 88 ALA A O 1
ATOM 679 N N . TYR A 1 89 ? 54.739 -24.828 -14.172 1.00 11.79 89 TYR A N 1
ATOM 680 C CA . TYR A 1 89 ? 56.059 -25.440 -14.042 1.00 13.35 89 TYR A CA 1
ATOM 681 C C . TYR A 1 89 ? 56.659 -24.930 -12.746 1.00 13.93 89 TYR A C 1
ATOM 682 O O . TYR A 1 89 ? 56.724 -23.722 -12.527 1.00 15.33 89 TYR A O 1
ATOM 691 N N . TYR A 1 90 ? 57.101 -25.843 -11.888 1.00 14.41 90 TYR A N 1
ATOM 692 C CA . TYR A 1 90 ? 57.635 -25.434 -10.596 1.00 11.61 90 TYR A CA 1
ATOM 693 C C . TYR A 1 90 ? 58.955 -26.061 -10.175 1.00 18.29 90 TYR A C 1
ATOM 694 O O . TYR A 1 90 ? 59.361 -27.104 -10.685 1.00 15.79 90 TYR A O 1
ATOM 703 N N . PHE A 1 91 ? 59.618 -25.400 -9.230 1.00 14.59 91 PHE A N 1
ATOM 704 C CA . PHE A 1 91 ? 60.873 -25.886 -8.675 1.00 22.29 91 PHE A CA 1
ATOM 705 C C . PHE A 1 91 ? 60.483 -26.729 -7.462 1.00 16.29 91 PHE A C 1
ATOM 706 O O . PHE A 1 91 ? 59.873 -26.219 -6.520 1.00 25.14 91 PHE A O 1
ATOM 714 N N . LYS A 1 92 ? 60.808 -28.020 -7.511 1.00 22.03 92 LYS A N 1
ATOM 715 C CA . LYS A 1 92 ? 60.460 -28.977 -6.453 1.00 42.61 92 LYS A CA 1
ATOM 716 C C . LYS A 1 92 ? 60.681 -28.544 -5.002 1.00 25.58 92 LYS A C 1
ATOM 717 O O . LYS A 1 92 ? 59.790 -28.685 -4.160 1.00 40.07 92 LYS A O 1
ATOM 723 N N . ASN A 1 93 ? 61.866 -28.020 -4.714 1.00 28.94 93 ASN A N 1
ATOM 724 C CA . ASN A 1 93 ? 62.211 -27.586 -3.362 1.00 57.50 93 ASN A CA 1
ATOM 725 C C . ASN A 1 93 ? 61.548 -26.275 -2.923 1.00 61.89 93 ASN A C 1
ATOM 726 O O . ASN A 1 93 ? 61.731 -25.834 -1.786 1.00 32.96 93 ASN A O 1
ATOM 731 N N . GLN A 1 94 ? 60.750 -25.678 -3.803 1.00 29.38 94 GLN A N 1
ATOM 732 C CA . GLN A 1 94 ? 60.108 -24.408 -3.496 1.00 32.37 94 GLN A CA 1
ATOM 733 C C . GLN A 1 94 ? 58.612 -24.444 -3.204 1.00 24.65 94 GLN A C 1
ATOM 734 O O . GLN A 1 94 ? 58.117 -23.628 -2.428 1.00 25.89 94 GLN A O 1
ATOM 740 N N . ILE A 1 95 ? 57.891 -25.386 -3.802 1.00 24.79 95 ILE A N 1
ATOM 741 C CA . ILE A 1 95 ? 56.447 -25.446 -3.591 1.00 27.04 95 ILE A CA 1
ATOM 742 C C . ILE A 1 95 ? 55.889 -26.847 -3.805 1.00 19.72 95 ILE A C 1
ATOM 743 O O . ILE A 1 95 ? 56.489 -27.658 -4.511 1.00 26.20 95 ILE A O 1
ATOM 748 N N . THR A 1 96 ? 54.751 -27.128 -3.173 1.00 19.77 96 THR A N 1
ATOM 749 C CA . THR A 1 96 ? 54.098 -28.429 -3.297 1.00 27.72 96 THR A CA 1
ATOM 750 C C . THR A 1 96 ? 52.877 -28.358 -4.213 1.00 37.02 96 THR A C 1
ATOM 751 O O . THR A 1 96 ? 52.405 -27.272 -4.556 1.00 21.81 96 THR A O 1
ATOM 755 N N . SER A 1 97 ? 52.363 -29.526 -4.586 1.00 26.83 97 SER A N 1
ATOM 756 C CA . SER A 1 97 ? 51.201 -29.625 -5.459 1.00 23.63 97 SER A CA 1
ATOM 757 C C . SER A 1 97 ? 49.985 -28.904 -4.878 1.00 19.46 97 SER A C 1
ATOM 758 O O . SER A 1 97 ? 49.305 -28.160 -5.584 1.00 23.76 97 SER A O 1
ATOM 761 N N . ALA A 1 98 ? 49.733 -29.109 -3.587 1.00 23.38 98 ALA A N 1
ATOM 762 C CA . ALA A 1 98 ? 48.602 -28.481 -2.909 1.00 22.72 98 ALA A CA 1
ATOM 763 C C . ALA A 1 98 ? 48.711 -26.959 -2.915 1.00 27.49 98 ALA A C 1
ATOM 764 O O . ALA A 1 98 ? 47.723 -26.253 -3.143 1.00 24.32 98 ALA A O 1
ATOM 766 N N . GLU A 1 99 ? 49.916 -26.458 -2.661 1.00 21.45 99 GLU A N 1
ATOM 767 C CA . GLU A 1 99 ? 50.156 -25.019 -2.641 1.00 22.37 99 GLU A CA 1
ATOM 768 C C . GLU A 1 99 ? 50.061 -24.445 -4.050 1.00 15.40 99 GLU A C 1
ATOM 769 O O . GLU A 1 99 ? 49.522 -23.357 -4.252 1.00 15.53 99 GLU A O 1
ATOM 775 N N . LEU A 1 100 ? 50.559 -25.206 -5.021 1.00 17.49 100 LEU A N 1
ATOM 776 C CA . LEU A 1 100 ? 50.536 -24.799 -6.422 1.00 18.63 100 LEU A CA 1
ATOM 777 C C . LEU A 1 100 ? 49.091 -24.714 -6.920 1.00 26.05 100 LEU A C 1
ATOM 778 O O . LEU A 1 100 ? 48.757 -23.859 -7.739 1.00 19.06 100 LEU A O 1
ATOM 783 N N . THR A 1 101 ? 48.238 -25.596 -6.403 1.00 17.98 101 THR A N 1
ATOM 784 C CA . THR A 1 101 ? 46.823 -25.617 -6.758 1.00 17.40 101 THR A CA 1
ATOM 785 C C . THR A 1 101 ? 46.155 -24.330 -6.275 1.00 20.91 101 THR A C 1
ATOM 786 O O . THR A 1 101 ? 45.287 -23.778 -6.953 1.00 26.54 101 THR A O 1
ATOM 790 N N . ALA A 1 102 ? 46.580 -23.852 -5.107 1.00 22.01 102 ALA A N 1
ATOM 791 C CA . ALA A 1 102 ? 46.044 -22.623 -4.528 1.00 14.04 102 ALA A CA 1
ATOM 792 C C . ALA A 1 102 ? 46.606 -21.382 -5.229 1.00 17.32 102 ALA A C 1
ATOM 793 O O . ALA A 1 102 ? 45.907 -20.375 -5.385 1.00 20.94 102 ALA A O 1
ATOM 795 N N . LEU A 1 103 ? 47.868 -21.464 -5.652 1.00 20.09 103 LEU A N 1
ATOM 796 C CA . LEU A 1 103 ? 48.534 -20.360 -6.339 1.00 22.90 103 LEU A CA 1
ATOM 797 C C . LEU A 1 103 ? 47.989 -20.183 -7.758 1.00 15.66 103 LEU A C 1
ATOM 798 O O . LEU A 1 103 ? 47.640 -19.071 -8.164 1.00 16.22 103 LEU A O 1
ATOM 803 N N . PHE A 1 104 ? 47.941 -21.286 -8.503 1.00 13.97 104 PHE A N 1
ATOM 804 C CA . PHE A 1 104 ? 47.438 -21.302 -9.878 1.00 16.99 104 PHE A CA 1
ATOM 805 C C . PHE A 1 104 ? 46.263 -22.279 -9.964 1.00 13.36 104 PHE A C 1
ATOM 806 O O . PHE A 1 104 ? 46.422 -23.418 -10.411 1.00 17.66 104 PHE A O 1
ATOM 814 N N . PRO A 1 105 ? 45.070 -21.846 -9.528 1.00 14.30 105 PRO A N 1
ATOM 815 C CA . PRO A 1 105 ? 43.881 -22.704 -9.561 1.00 18.81 105 PRO A CA 1
ATOM 816 C C . PRO A 1 105 ? 43.419 -23.150 -10.946 1.00 18.79 105 PRO A C 1
ATOM 817 O O . PRO A 1 105 ? 42.785 -24.198 -11.076 1.00 20.20 105 PRO A O 1
ATOM 821 N N . GLU A 1 106 ? 43.755 -22.378 -11.976 1.00 20.55 106 GLU A N 1
ATOM 822 C CA . GLU A 1 106 ? 43.368 -22.727 -13.341 1.00 20.00 106 GLU A CA 1
ATOM 823 C C . GLU A 1 106 ? 44.148 -23.912 -13.910 1.00 23.30 106 GLU A C 1
ATOM 824 O O . GLU A 1 106 ? 43.872 -24.364 -15.023 1.00 24.52 106 GLU A O 1
ATOM 830 N N . VAL A 1 107 ? 45.127 -24.404 -13.153 1.00 13.67 107 VAL A N 1
ATOM 831 C CA . VAL A 1 107 ? 45.934 -25.546 -13.582 1.00 13.66 107 VAL A CA 1
ATOM 832 C C . VAL A 1 107 ? 45.568 -26.786 -12.771 1.00 16.64 107 VAL A C 1
ATOM 833 O O . VAL A 1 107 ? 45.610 -26.764 -11.541 1.00 18.18 107 VAL A O 1
ATOM 837 N N . VAL A 1 108 ? 45.179 -27.853 -13.466 1.00 19.35 108 VAL A N 1
ATOM 838 C CA . VAL A 1 108 ? 44.822 -29.110 -12.809 1.00 26.30 108 VAL A CA 1
ATOM 839 C C . VAL A 1 108 ? 46.099 -29.859 -12.428 1.00 14.38 108 VAL A C 1
ATOM 840 O O . VAL A 1 108 ? 47.132 -29.698 -13.078 1.00 13.23 108 VAL A O 1
ATOM 844 N N . VAL A 1 109 ? 46.018 -30.670 -11.375 1.00 23.05 109 VAL A N 1
ATOM 845 C CA . VAL A 1 109 ? 47.162 -31.439 -10.874 1.00 21.91 109 VAL A CA 1
ATOM 846 C C . VAL A 1 109 ? 47.972 -32.132 -11.974 1.00 16.87 109 VAL A C 1
ATOM 847 O O . VAL A 1 109 ? 49.199 -32.059 -11.984 1.00 17.65 109 VAL A O 1
ATOM 851 N N . ALA A 1 110 ? 47.281 -32.767 -12.915 1.00 23.20 110 ALA A N 1
ATOM 852 C CA . ALA A 1 110 ? 47.934 -33.469 -14.017 1.00 22.42 110 ALA A CA 1
ATOM 853 C C . ALA A 1 110 ? 48.806 -32.554 -14.876 1.00 22.77 110 ALA A C 1
ATOM 854 O O . ALA A 1 110 ? 49.789 -33.002 -15.473 1.00 17.70 110 ALA A O 1
ATOM 856 N N . ASN A 1 111 ? 48.452 -31.272 -14.925 1.00 14.04 111 ASN A N 1
ATOM 857 C CA . ASN A 1 111 ? 49.199 -30.307 -15.720 1.00 18.99 111 ASN A CA 1
ATOM 858 C C . ASN A 1 111 ? 50.271 -29.533 -14.957 1.00 24.13 111 ASN A C 1
ATOM 859 O O . ASN A 1 111 ? 50.770 -28.508 -15.430 1.00 22.45 111 ASN A O 1
ATOM 864 N N . GLN A 1 112 ? 50.607 -30.022 -13.768 1.00 17.96 112 GLN A N 1
ATOM 865 C CA . GLN A 1 112 ? 51.652 -29.416 -12.952 1.00 20.43 112 GLN A CA 1
ATOM 866 C C . GLN A 1 112 ? 52.925 -30.197 -13.262 1.00 29.27 112 GLN A C 1
ATOM 867 O O . GLN A 1 112 ? 52.959 -31.417 -13.100 1.00 25.57 112 GLN A O 1
ATOM 873 N N . LYS A 1 113 ? 53.950 -29.510 -13.757 1.00 17.25 113 LYS A N 1
ATOM 874 C CA . LYS A 1 113 ? 55.208 -30.173 -14.078 1.00 21.24 113 LYS A CA 1
ATOM 875 C C . LYS A 1 113 ? 56.386 -29.614 -13.291 1.00 20.08 113 LYS A C 1
ATOM 876 O O . LYS A 1 113 ? 56.576 -28.401 -13.197 1.00 15.83 113 LYS A O 1
ATOM 882 N N . GLN A 1 114 ? 57.171 -30.520 -12.724 1.00 18.70 114 GLN A N 1
ATOM 883 C CA . GLN A 1 114 ? 58.352 -30.152 -11.960 1.00 20.23 114 GLN A CA 1
ATOM 884 C C . GLN A 1 114 ? 59.508 -29.904 -12.933 1.00 29.54 114 GLN A C 1
ATOM 885 O O . GLN A 1 114 ? 59.787 -30.735 -13.802 1.00 22.00 114 GLN A O 1
ATOM 891 N N . LEU A 1 115 ? 60.158 -28.751 -12.802 1.00 19.27 115 LEU A N 1
ATOM 892 C CA . LEU A 1 115 ? 61.282 -28.403 -13.667 1.00 18.05 115 LEU A CA 1
ATOM 893 C C . LEU A 1 115 ? 62.492 -29.304 -13.408 1.00 17.65 115 LEU A C 1
ATOM 894 O O . LEU A 1 115 ? 62.761 -29.694 -12.270 1.00 23.19 115 LEU A O 1
ATOM 899 N N . GLU A 1 116 ? 63.206 -29.634 -14.481 1.00 19.74 116 GLU A N 1
ATOM 900 C CA . GLU A 1 116 ? 64.375 -30.514 -14.421 1.00 44.29 116 GLU A CA 1
ATOM 901 C C . GLU A 1 116 ? 65.649 -29.875 -13.868 1.00 46.90 116 GLU A C 1
ATOM 902 O O . GLU A 1 116 ? 66.590 -30.581 -13.504 1.00 42.54 116 GLU A O 1
ATOM 908 N N . TYR A 1 117 ? 65.685 -28.547 -13.815 1.00 20.79 117 TYR A N 1
ATOM 909 C CA . TYR A 1 117 ? 66.862 -27.836 -13.326 1.00 19.64 117 TYR A CA 1
ATOM 910 C C . TYR A 1 117 ? 66.625 -27.011 -12.059 1.00 22.89 117 TYR A C 1
ATOM 911 O O . TYR A 1 117 ? 65.488 -26.865 -11.601 1.00 18.95 117 TYR A O 1
ATOM 920 N N . GLY A 1 118 ? 67.717 -26.490 -11.496 1.00 20.43 118 GLY A N 1
ATOM 921 C CA . GLY A 1 118 ? 67.648 -25.690 -10.283 1.00 19.01 118 GLY A CA 1
ATOM 922 C C . GLY A 1 118 ? 67.162 -24.268 -10.489 1.00 14.03 118 GLY A C 1
ATOM 923 O O . GLY A 1 118 ? 67.160 -23.756 -11.608 1.00 18.18 118 GLY A O 1
ATOM 924 N N . GLU A 1 119 ? 66.762 -23.625 -9.395 1.00 26.40 119 GLU A N 1
ATOM 925 C CA . GLU A 1 119 ? 66.257 -22.255 -9.434 1.00 23.78 119 GLU A CA 1
ATOM 926 C C . GLU A 1 119 ? 67.347 -21.187 -9.372 1.00 16.96 119 GLU A C 1
ATOM 927 O O . GLU A 1 119 ? 67.057 -19.992 -9.448 1.00 24.46 119 GLU A O 1
ATOM 933 N N . ASP A 1 120 ? 68.595 -21.613 -9.216 1.00 18.03 120 ASP A N 1
ATOM 934 C CA . ASP A 1 120 ? 69.711 -20.674 -9.163 1.00 27.80 120 ASP A CA 1
ATOM 935 C C . ASP A 1 120 ? 70.053 -20.193 -10.574 1.00 15.60 120 ASP A C 1
ATOM 936 O O . ASP A 1 120 ? 69.837 -20.913 -11.550 1.00 17.61 120 ASP A O 1
ATOM 941 N N . TYR A 1 121 ? 70.586 -18.976 -10.672 1.00 17.22 121 TYR A N 1
ATOM 942 C CA . TYR A 1 121 ? 70.952 -18.388 -11.957 1.00 10.85 121 TYR A CA 1
ATOM 943 C C . TYR A 1 121 ? 71.853 -19.271 -12.816 1.00 15.29 121 TYR A C 1
ATOM 944 O O . TYR A 1 121 ? 71.642 -19.389 -14.022 1.00 13.32 121 TYR A O 1
ATOM 953 N N . GLN A 1 122 ? 72.851 -19.891 -12.195 1.00 20.19 122 GLN A N 1
ATOM 954 C CA . GLN A 1 122 ? 73.774 -20.766 -12.913 1.00 26.44 122 GLN A CA 1
ATOM 955 C C . GLN A 1 122 ? 73.047 -21.875 -13.674 1.00 10.44 122 GLN A C 1
ATOM 956 O O . GLN A 1 122 ? 73.270 -22.060 -14.869 1.00 15.31 122 GLN A O 1
ATOM 962 N N . ALA A 1 123 ? 72.166 -22.589 -12.979 1.00 14.20 123 ALA A N 1
ATOM 963 C CA . ALA A 1 123 ? 71.407 -23.688 -13.574 1.00 17.03 123 ALA A CA 1
ATOM 964 C C . ALA A 1 123 ? 70.503 -23.228 -14.710 1.00 15.10 123 ALA A C 1
ATOM 965 O O . ALA A 1 123 ? 70.455 -23.859 -15.765 1.00 17.27 123 ALA A O 1
ATOM 967 N N . ILE A 1 124 ? 69.797 -22.123 -14.493 1.00 13.38 124 ILE A N 1
ATOM 968 C CA . ILE A 1 124 ? 68.896 -21.583 -15.502 1.00 14.75 124 ILE A CA 1
ATOM 969 C C . ILE A 1 124 ? 69.672 -21.069 -16.718 1.00 15.00 124 ILE A C 1
ATOM 970 O O . ILE A 1 124 ? 69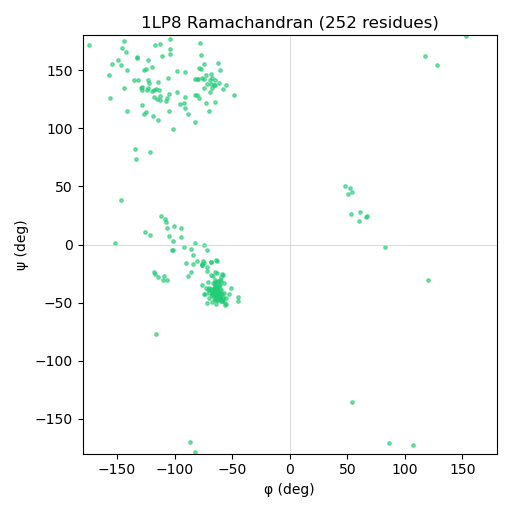.268 -21.298 -17.860 1.00 15.62 124 ILE A O 1
ATOM 975 N N . GLU A 1 125 ? 70.792 -20.393 -16.468 1.00 11.31 125 GLU A N 1
ATOM 976 C CA . GLU A 1 125 ? 71.623 -19.846 -17.539 1.00 13.90 125 GLU A CA 1
ATOM 977 C C . GLU A 1 125 ? 72.167 -20.917 -18.476 1.00 16.42 125 GLU A C 1
ATOM 978 O O . GLU A 1 125 ? 72.214 -20.720 -19.692 1.00 16.48 125 GLU A O 1
ATOM 984 N N . LYS A 1 126 ? 72.543 -22.062 -17.914 1.00 16.88 126 LYS A N 1
ATOM 985 C CA . LYS A 1 126 ? 73.071 -23.157 -18.719 1.00 19.34 126 LYS A CA 1
ATOM 986 C C . LYS A 1 126 ? 72.016 -23.702 -19.672 1.00 12.64 126 LYS A C 1
ATOM 987 O O . LYS A 1 126 ? 72.323 -24.073 -20.803 1.00 22.56 126 LYS A O 1
ATOM 993 N N . ASN A 1 127 ? 70.766 -23.702 -19.226 1.00 11.46 127 ASN A N 1
ATOM 994 C CA . ASN A 1 127 ? 69.663 -24.176 -20.052 1.00 15.15 127 ASN A CA 1
ATOM 995 C C . ASN A 1 127 ? 69.194 -23.114 -21.051 1.00 16.86 127 ASN A C 1
ATOM 996 O O . ASN A 1 127 ? 68.467 -23.422 -21.991 1.00 18.14 127 ASN A O 1
ATOM 1001 N N . ALA A 1 128 ? 69.620 -21.868 -20.845 1.00 15.34 128 ALA A N 1
ATOM 1002 C CA . ALA A 1 128 ? 69.253 -20.760 -21.728 1.00 12.37 128 ALA A CA 1
ATOM 1003 C C . ALA A 1 128 ? 70.036 -20.799 -23.039 1.00 9.16 128 ALA A C 1
ATOM 1004 O O . ALA A 1 128 ? 69.662 -20.143 -24.010 1.00 19.85 128 ALA A O 1
ATOM 1006 N N . LYS A 1 129 ? 71.134 -21.555 -23.045 1.00 15.85 129 LYS A N 1
ATOM 1007 C CA . LYS A 1 129 ? 71.988 -21.717 -24.223 1.00 17.24 129 LYS A CA 1
ATOM 1008 C C . LYS A 1 129 ? 72.452 -20.410 -24.869 1.00 13.64 129 LYS A C 1
ATOM 1009 O O . LYS A 1 129 ? 72.322 -20.220 -26.079 1.00 21.48 129 LYS A O 1
ATOM 1015 N N . ILE A 1 130 ? 72.953 -19.496 -24.044 1.00 13.35 130 ILE A N 1
ATOM 1016 C CA . ILE A 1 130 ? 73.469 -18.217 -24.520 1.00 17.97 130 ILE A CA 1
ATOM 1017 C C . ILE A 1 130 ? 74.868 -18.521 -25.074 1.00 17.08 130 ILE A C 1
ATOM 1018 O O . ILE A 1 130 ? 75.704 -19.103 -24.383 1.00 17.66 130 ILE A O 1
ATOM 1023 N N . THR A 1 131 ? 75.120 -18.132 -26.318 1.00 16.42 131 THR A N 1
ATOM 1024 C CA . THR A 1 131 ? 76.395 -18.448 -26.958 1.00 25.28 131 THR A CA 1
ATOM 1025 C C . THR A 1 131 ? 77.474 -17.373 -27.078 1.00 31.59 131 THR A C 1
ATOM 1026 O O . THR A 1 131 ? 78.583 -17.660 -27.534 1.00 31.36 131 THR A O 1
ATOM 1030 N N . THR A 1 132 ? 77.168 -16.147 -26.674 1.00 13.59 132 THR A N 1
ATOM 1031 C CA . THR A 1 132 ? 78.148 -15.069 -26.767 1.00 13.47 132 THR A CA 1
ATOM 1032 C C . THR A 1 132 ? 78.641 -14.608 -25.400 1.00 14.89 132 THR A C 1
ATOM 1033 O O . THR A 1 132 ? 78.007 -14.886 -24.375 1.00 16.13 132 THR A O 1
ATOM 1037 N N . GLY A 1 133 ? 79.777 -13.907 -25.406 1.00 19.00 133 GLY A N 1
ATOM 1038 C CA . GLY A 1 133 ? 80.376 -13.381 -24.188 1.00 18.06 133 GLY A CA 1
ATOM 1039 C C . GLY A 1 133 ? 80.614 -14.428 -23.118 1.00 12.59 133 GLY A C 1
ATOM 1040 O O . GLY A 1 133 ? 81.088 -15.530 -23.413 1.00 15.89 133 GLY A O 1
ATOM 1041 N N . ASP A 1 134 ? 80.268 -14.087 -21.877 1.00 13.90 134 ASP A N 1
ATOM 1042 C CA . ASP A 1 134 ? 80.432 -15.010 -20.756 1.00 13.63 134 ASP A CA 1
ATOM 1043 C C . ASP A 1 134 ? 79.272 -16.003 -20.656 1.00 19.86 134 ASP A C 1
ATOM 1044 O O . ASP A 1 134 ? 79.216 -16.821 -19.736 1.00 16.10 134 ASP A O 1
ATOM 1049 N N . GLN A 1 135 ? 78.330 -15.890 -21.592 1.00 12.19 135 GLN A N 1
ATOM 1050 C CA . GLN A 1 135 ? 77.169 -16.774 -21.665 1.00 15.96 135 GLN A CA 1
ATOM 1051 C C . GLN A 1 135 ? 76.260 -16.739 -20.438 1.00 13.34 135 GLN A C 1
ATOM 1052 O O . GLN A 1 135 ? 75.594 -17.727 -20.120 1.00 18.46 135 GLN A O 1
ATOM 1058 N N . SER A 1 136 ? 76.243 -15.599 -19.752 1.00 11.86 136 SER A N 1
ATOM 1059 C CA . SER A 1 136 ? 75.400 -15.422 -18.572 1.00 15.87 136 SER A CA 1
ATOM 1060 C C . SER A 1 136 ? 74.201 -14.554 -18.954 1.00 12.77 136 SER A C 1
ATOM 1061 O O . SER A 1 136 ? 74.121 -14.058 -20.081 1.00 13.50 136 SER A O 1
ATOM 1064 N N . ARG A 1 137 ? 73.297 -14.343 -18.001 1.00 11.67 137 ARG A N 1
ATOM 1065 C CA . ARG A 1 137 ? 72.096 -13.536 -18.226 1.00 8.50 137 ARG A CA 1
ATOM 1066 C C . ARG A 1 137 ? 72.402 -12.105 -18.671 1.00 11.05 137 ARG A C 1
ATOM 1067 O O . ARG A 1 137 ? 71.591 -11.472 -19.343 1.00 10.16 137 ARG A O 1
ATOM 1075 N N . LYS A 1 138 ? 73.580 -11.608 -18.301 1.00 9.22 138 LYS A N 1
ATOM 1076 C CA . LYS A 1 138 ? 74.005 -10.254 -18.655 1.00 13.21 138 LYS A CA 1
ATOM 1077 C C . LYS A 1 138 ? 73.982 -10.045 -20.172 1.00 11.95 138 LYS A C 1
ATOM 1078 O O . LYS A 1 138 ? 73.643 -8.968 -20.662 1.00 12.26 138 LYS A O 1
ATOM 1084 N N . GLU A 1 139 ? 74.273 -11.117 -20.900 1.00 12.67 139 GLU A N 1
ATOM 1085 C CA . GLU A 1 139 ? 74.320 -11.101 -22.356 1.00 9.98 139 GLU A CA 1
ATOM 1086 C C . GLU A 1 139 ? 72.961 -10.918 -23.062 1.00 16.95 139 GLU A C 1
ATOM 1087 O O . GLU A 1 139 ? 72.913 -10.616 -24.255 1.00 15.87 139 GLU A O 1
ATOM 1093 N N . LEU A 1 140 ? 71.863 -11.098 -22.330 1.00 12.43 140 LEU A N 1
ATOM 1094 C CA . LEU A 1 140 ? 70.522 -10.949 -22.906 1.00 12.14 140 LEU A CA 1
ATOM 1095 C C . LEU A 1 140 ? 70.015 -9.511 -22.886 1.00 13.79 140 LEU A C 1
ATOM 1096 O O . LEU A 1 140 ? 69.163 -9.138 -23.697 1.00 13.26 140 LEU A O 1
ATOM 1101 N N . GLY A 1 141 ? 70.551 -8.706 -21.972 1.00 10.60 141 GLY A N 1
ATOM 1102 C CA . GLY A 1 141 ? 70.118 -7.325 -21.846 1.00 9.29 141 GLY A CA 1
ATOM 1103 C C . GLY A 1 141 ? 68.903 -7.259 -20.933 1.00 9.04 141 GLY A C 1
ATOM 1104 O O . GLY A 1 141 ? 68.556 -8.256 -20.295 1.00 11.35 141 GLY A O 1
ATOM 1105 N N . LEU A 1 142 ? 68.261 -6.095 -20.866 1.00 7.62 142 LEU A N 1
ATOM 1106 C CA . LEU A 1 142 ? 67.072 -5.905 -20.029 1.00 9.98 142 LEU A CA 1
ATOM 1107 C C . LEU A 1 142 ? 66.094 -4.967 -20.726 1.00 10.63 142 LEU A C 1
ATOM 1108 O O . LEU A 1 142 ? 66.397 -4.439 -21.791 1.00 11.06 142 LEU A O 1
ATOM 1113 N N . GLY A 1 143 ? 64.921 -4.771 -20.127 1.00 12.15 143 GLY A N 1
ATOM 1114 C CA . GLY A 1 143 ? 63.942 -3.869 -20.714 1.00 15.39 143 GLY A CA 1
ATOM 1115 C C . GLY A 1 143 ? 62.541 -4.414 -20.911 1.00 6.47 143 GLY A C 1
ATOM 1116 O O . GLY A 1 143 ? 62.338 -5.622 -21.058 1.00 9.18 143 GLY A O 1
ATOM 1117 N N . ILE A 1 144 ? 61.571 -3.505 -20.931 1.00 9.02 144 ILE A N 1
ATOM 1118 C CA . ILE A 1 144 ? 60.169 -3.870 -21.111 1.00 11.48 144 ILE A CA 1
ATOM 1119 C C . ILE A 1 144 ? 59.930 -4.610 -22.426 1.00 12.24 144 ILE A C 1
ATOM 1120 O O . ILE A 1 144 ? 59.306 -5.672 -22.428 1.00 12.88 144 ILE A O 1
ATOM 1125 N N . ASN A 1 145 ? 60.466 -4.081 -23.527 1.00 9.95 145 ASN A N 1
ATOM 1126 C CA . ASN A 1 145 ? 60.300 -4.715 -24.835 1.00 11.22 145 ASN A CA 1
ATOM 1127 C C . ASN A 1 145 ? 60.929 -6.102 -24.881 1.00 13.06 145 ASN A C 1
ATOM 1128 O O . ASN A 1 145 ? 60.447 -6.983 -25.593 1.00 10.63 145 ASN A O 1
ATOM 1133 N N . LEU A 1 146 ? 62.004 -6.294 -24.118 1.00 10.64 146 LEU A N 1
ATOM 1134 C CA . LEU A 1 146 ? 62.665 -7.594 -24.055 1.00 11.16 146 LEU A CA 1
ATOM 1135 C C . LEU A 1 146 ? 61.772 -8.592 -23.304 1.00 7.69 146 LEU A C 1
ATOM 1136 O O . LEU A 1 146 ? 61.649 -9.749 -23.710 1.00 12.53 146 LEU A O 1
ATOM 1141 N N . LEU A 1 147 ? 61.160 -8.138 -22.209 1.00 9.94 147 LEU A N 1
ATOM 1142 C CA . LEU A 1 147 ? 60.267 -8.982 -21.415 1.00 11.60 147 LEU A CA 1
ATOM 1143 C C . LEU A 1 147 ? 59.100 -9.444 -22.292 1.00 8.63 147 LEU A C 1
ATOM 1144 O O . LEU A 1 147 ? 58.731 -10.620 -22.279 1.00 8.95 147 LEU A O 1
ATOM 1149 N N . ILE A 1 148 ? 58.563 -8.518 -23.085 1.00 10.30 148 ILE A N 1
ATOM 1150 C CA . ILE A 1 148 ? 57.455 -8.815 -23.991 1.00 13.82 148 ILE A CA 1
ATOM 1151 C C . ILE A 1 148 ? 57.859 -9.895 -24.995 1.00 15.57 148 ILE A C 1
ATOM 1152 O O . ILE A 1 148 ? 57.123 -10.857 -25.206 1.00 15.46 148 ILE A O 1
ATOM 1157 N N . THR A 1 149 ? 59.049 -9.758 -25.574 1.00 10.84 149 THR A N 1
ATOM 1158 C CA . THR A 1 149 ? 59.552 -10.734 -26.534 1.00 10.34 149 THR A CA 1
ATOM 1159 C C . THR A 1 149 ? 59.752 -12.113 -25.897 1.00 13.62 149 THR A C 1
ATOM 1160 O O . THR A 1 149 ? 59.441 -13.132 -26.510 1.00 15.19 149 THR A O 1
ATOM 1164 N N . MET A 1 150 ? 60.260 -12.140 -24.665 1.00 10.84 150 MET A N 1
ATOM 1165 C CA . MET A 1 150 ? 60.486 -13.396 -23.949 1.00 12.33 150 MET A CA 1
ATOM 1166 C C . MET A 1 150 ? 59.176 -14.116 -23.638 1.00 13.68 150 MET A C 1
ATOM 1167 O O . MET A 1 150 ? 59.099 -15.345 -23.715 1.00 14.31 150 MET A O 1
ATOM 1172 N N . ILE A 1 151 ? 58.153 -13.342 -23.281 1.00 15.07 151 ILE A N 1
ATOM 1173 C CA . ILE A 1 151 ? 56.836 -13.892 -22.977 1.00 20.54 151 ILE A CA 1
ATOM 1174 C C . ILE A 1 151 ? 56.259 -14.552 -24.228 1.00 16.53 151 ILE A C 1
ATOM 1175 O O . ILE A 1 151 ? 55.648 -15.619 -24.146 1.00 20.47 151 ILE A O 1
ATOM 1180 N N . ASP A 1 152 ? 56.493 -13.939 -25.386 1.00 14.44 152 ASP A N 1
ATOM 1181 C CA . ASP A 1 152 ? 56.016 -14.498 -26.651 1.00 21.77 152 ASP A CA 1
ATOM 1182 C C . ASP A 1 152 ? 56.584 -15.895 -26.885 1.00 37.04 152 ASP A C 1
ATOM 1183 O O . ASP A 1 152 ? 55.980 -16.708 -27.583 1.00 25.70 152 ASP A O 1
ATOM 1188 N N . GLY A 1 153 ? 57.739 -16.168 -26.280 1.00 21.65 153 GLY A N 1
ATOM 1189 C CA . GLY A 1 153 ? 58.378 -17.462 -26.427 1.00 19.81 153 GLY A CA 1
ATOM 1190 C C . GLY A 1 153 ? 57.736 -18.571 -25.615 1.00 28.21 153 GLY A C 1
ATOM 1191 O O . GLY A 1 153 ? 57.967 -19.748 -25.891 1.00 22.08 153 GLY A O 1
ATOM 1192 N N . VAL A 1 154 ? 56.940 -18.210 -24.610 1.00 13.11 154 VAL A N 1
ATOM 1193 C CA . VAL A 1 154 ? 56.284 -19.212 -23.774 1.00 14.15 154 VAL A CA 1
ATOM 1194 C C . VAL A 1 154 ? 54.755 -19.158 -23.845 1.00 14.86 154 VAL A C 1
ATOM 1195 O O . VAL A 1 154 ? 54.082 -20.156 -23.590 1.00 20.83 154 VAL A O 1
ATOM 1199 N N . ASN A 1 155 ? 54.216 -17.998 -24.207 1.00 10.77 155 ASN A N 1
ATOM 1200 C CA . ASN A 1 155 ? 52.773 -17.802 -24.303 1.00 12.03 155 ASN A CA 1
ATOM 1201 C C . ASN A 1 155 ? 52.145 -18.564 -25.470 1.00 26.48 155 ASN A C 1
ATOM 1202 O O . ASN A 1 155 ? 52.422 -18.270 -26.632 1.00 18.36 155 ASN A O 1
ATOM 1207 N N . LYS A 1 156 ? 51.290 -19.533 -25.143 1.00 18.72 156 LYS A N 1
ATOM 1208 C CA . LYS A 1 156 ? 50.590 -20.356 -26.134 1.00 33.20 156 LYS A CA 1
ATOM 1209 C C . LYS A 1 156 ? 51.533 -21.021 -27.136 1.00 23.90 156 LYS A C 1
ATOM 1210 O O . LYS A 1 156 ? 51.269 -21.046 -28.342 1.00 27.38 156 LYS A O 1
ATOM 1216 N N . LYS A 1 157 ? 52.616 -21.590 -26.610 1.00 19.37 157 LYS A N 1
ATOM 1217 C CA . LYS A 1 157 ? 53.634 -22.263 -27.413 1.00 19.15 157 LYS A CA 1
ATOM 1218 C C . LYS A 1 157 ? 53.992 -23.615 -26.823 1.00 15.45 157 LYS A C 1
ATOM 1219 O O . LYS A 1 157 ? 53.729 -23.885 -25.649 1.00 20.49 157 LYS A O 1
ATOM 1225 N N . VAL A 1 158 ? 54.602 -24.463 -27.645 1.00 23.94 158 VAL A N 1
ATOM 1226 C CA . VAL A 1 158 ? 55.063 -25.769 -27.188 1.00 37.38 158 VAL A CA 1
ATOM 1227 C C . VAL A 1 158 ? 56.270 -25.437 -26.312 1.00 23.18 158 VAL A C 1
ATOM 1228 O O . VAL A 1 158 ? 57.071 -24.565 -26.661 1.00 23.39 158 VAL A O 1
ATOM 1232 N N . ARG A 1 159 ? 56.392 -26.108 -25.173 1.00 24.62 159 ARG A N 1
ATOM 1233 C CA . ARG A 1 159 ? 57.502 -25.844 -24.268 1.00 22.49 159 ARG A CA 1
ATOM 1234 C C . ARG A 1 159 ? 58.876 -26.187 -24.833 1.00 33.22 159 ARG A C 1
ATOM 1235 O O . ARG A 1 159 ? 59.132 -27.320 -25.239 1.00 26.18 159 ARG A O 1
ATOM 1243 N N . VAL A 1 160 ? 59.744 -25.181 -24.870 1.00 23.41 160 VAL A N 1
ATOM 1244 C CA . VAL A 1 160 ? 61.123 -25.334 -25.327 1.00 17.35 160 VAL A CA 1
ATOM 1245 C C . VAL A 1 160 ? 61.949 -24.806 -24.156 1.00 17.19 160 VAL A C 1
ATOM 1246 O O . VAL A 1 160 ? 61.864 -23.624 -23.821 1.00 16.38 160 VAL A O 1
ATOM 1250 N N . VAL A 1 161 ? 62.718 -25.686 -23.519 1.00 16.98 161 VAL A N 1
ATOM 1251 C CA . VAL A 1 161 ? 63.522 -25.305 -22.357 1.00 21.42 161 VAL A CA 1
ATOM 1252 C C . VAL A 1 161 ? 64.404 -24.072 -22.551 1.00 19.35 161 VAL A C 1
ATOM 1253 O O . VAL A 1 161 ? 64.538 -23.258 -21.636 1.00 18.07 161 VAL A O 1
ATOM 1257 N N . LYS A 1 162 ? 64.973 -23.921 -23.746 1.00 16.22 162 LYS A N 1
ATOM 1258 C CA . LYS A 1 162 ? 65.824 -22.776 -24.063 1.00 18.84 162 LYS A CA 1
ATOM 1259 C C . LYS A 1 162 ? 65.051 -21.464 -23.914 1.00 20.09 162 LYS A C 1
ATOM 1260 O O . LYS A 1 162 ? 65.528 -20.525 -23.273 1.00 16.62 162 LYS A O 1
ATOM 1266 N N . ASP A 1 163 ? 63.854 -21.417 -24.497 1.00 12.84 163 ASP A N 1
ATOM 1267 C CA . ASP A 1 163 ? 63.006 -20.231 -24.443 1.00 11.44 163 ASP A CA 1
ATOM 1268 C C . ASP A 1 163 ? 62.445 -19.993 -23.048 1.00 9.29 163 ASP A C 1
ATOM 1269 O O . ASP A 1 163 ? 62.302 -18.849 -22.620 1.00 13.47 163 ASP A O 1
ATOM 1274 N N . GLU A 1 164 ? 62.102 -21.082 -22.362 1.00 11.06 164 GLU A N 1
ATOM 1275 C CA . GLU A 1 164 ? 61.576 -21.016 -21.002 1.00 12.10 164 GLU A CA 1
ATOM 1276 C C . GLU A 1 164 ? 62.625 -20.414 -20.061 1.00 11.92 164 GLU A C 1
ATOM 1277 O O . GLU A 1 164 ? 62.326 -19.514 -19.274 1.00 12.54 164 GLU A O 1
ATOM 1283 N N . ALA A 1 165 ? 63.854 -20.915 -20.161 1.00 11.64 165 ALA A N 1
ATOM 1284 C CA . ALA A 1 165 ? 64.961 -20.437 -19.334 1.00 15.83 165 ALA A CA 1
ATOM 1285 C C . ALA A 1 165 ? 65.245 -18.950 -19.562 1.00 10.96 165 ALA A C 1
ATOM 1286 O O . ALA A 1 165 ? 65.465 -18.204 -18.607 1.00 13.40 165 ALA A O 1
ATOM 1288 N N . ARG A 1 166 ? 65.232 -18.523 -20.823 1.00 9.17 166 ARG A N 1
ATOM 1289 C CA . ARG A 1 166 ? 65.473 -17.123 -21.156 1.00 9.31 166 ARG A CA 1
ATOM 1290 C C . ARG A 1 166 ? 64.370 -16.226 -20.604 1.00 8.37 166 ARG A C 1
ATOM 1291 O O . ARG A 1 166 ? 64.636 -15.113 -20.151 1.00 13.00 166 ARG A O 1
ATOM 1299 N N . PHE A 1 167 ? 63.136 -16.722 -20.624 1.00 9.53 167 PHE A N 1
ATOM 1300 C CA . PHE A 1 167 ? 62.007 -15.973 -20.092 1.00 10.50 167 PHE A CA 1
ATOM 1301 C C . PHE A 1 167 ? 62.190 -15.793 -18.585 1.00 8.82 167 PHE A C 1
ATOM 1302 O O . PHE A 1 167 ? 62.017 -14.690 -18.066 1.00 9.39 167 PHE A O 1
ATOM 1310 N N . LEU A 1 168 ? 62.523 -16.883 -17.892 1.00 9.81 168 LEU A N 1
ATOM 1311 C CA . LEU A 1 168 ? 62.727 -16.841 -16.441 1.00 14.01 168 LEU A CA 1
ATOM 1312 C C . LEU A 1 168 ? 63.822 -15.862 -16.037 1.00 9.62 168 LEU A C 1
ATOM 1313 O O . LEU A 1 168 ? 63.652 -15.110 -15.087 1.00 7.54 168 LEU A O 1
ATOM 1318 N N . LEU A 1 169 ? 64.932 -15.861 -16.772 1.00 8.09 169 LEU A N 1
ATOM 1319 C CA . LEU A 1 169 ? 66.037 -14.956 -16.479 1.00 8.94 169 LEU A CA 1
ATOM 1320 C C . LEU A 1 169 ? 65.591 -13.502 -16.520 1.00 13.42 169 LEU A C 1
ATOM 1321 O O . LEU A 1 169 ? 65.897 -12.727 -15.613 1.00 12.73 169 LEU A O 1
ATOM 1326 N N . ILE A 1 170 ? 64.849 -13.139 -17.562 1.00 7.16 170 ILE A N 1
ATOM 1327 C CA . ILE A 1 170 ? 64.375 -11.771 -17.711 1.00 7.63 170 ILE A CA 1
ATOM 1328 C C . ILE A 1 170 ? 63.242 -11.442 -16.727 1.00 11.61 170 ILE A C 1
ATOM 1329 O O . ILE A 1 170 ? 63.252 -10.383 -16.103 1.00 11.07 170 ILE A O 1
ATOM 1334 N N . ALA A 1 171 ? 62.299 -12.367 -16.560 1.00 11.16 171 ALA A N 1
ATOM 1335 C CA . ALA A 1 171 ? 61.170 -12.160 -15.652 1.00 13.45 171 ALA A CA 1
ATOM 1336 C C . ALA A 1 171 ? 61.619 -11.973 -14.200 1.00 9.57 171 ALA A C 1
ATOM 1337 O O . ALA A 1 171 ? 61.114 -11.095 -13.506 1.00 9.27 171 ALA A O 1
ATOM 1339 N N . ILE A 1 172 ? 62.574 -12.786 -13.753 1.00 10.84 172 ILE A N 1
ATOM 1340 C CA . ILE A 1 172 ? 63.082 -12.691 -12.382 1.00 11.10 172 ILE A CA 1
ATOM 1341 C C . ILE A 1 172 ? 63.769 -11.344 -12.145 1.00 11.85 172 ILE A C 1
ATOM 1342 O O . ILE A 1 172 ? 63.544 -10.687 -11.125 1.00 9.70 172 ILE A O 1
ATOM 1347 N N . GLN A 1 173 ? 64.596 -10.932 -13.100 1.00 8.79 173 GLN A N 1
ATOM 1348 C CA . GLN A 1 173 ? 65.317 -9.669 -12.989 1.00 6.78 173 GLN A CA 1
ATOM 1349 C C . GLN A 1 173 ? 64.423 -8.440 -13.072 1.00 8.40 173 GLN A C 1
ATOM 1350 O O . GLN A 1 173 ? 64.658 -7.457 -12.370 1.00 9.79 173 GLN A O 1
ATOM 1356 N N . MET A 1 174 ? 63.407 -8.495 -13.935 1.00 8.27 174 MET A N 1
ATOM 1357 C CA . MET A 1 174 ? 62.478 -7.380 -14.117 1.00 6.21 174 MET A CA 1
ATOM 1358 C C . MET A 1 174 ? 61.472 -7.240 -12.973 1.00 6.76 174 MET A C 1
ATOM 1359 O O . MET A 1 174 ? 60.785 -6.226 -12.877 1.00 12.42 174 MET A O 1
ATOM 1364 N N . THR A 1 175 ? 61.362 -8.263 -12.127 1.00 7.97 175 THR A N 1
ATOM 1365 C CA . THR A 1 175 ? 60.432 -8.207 -11.003 1.00 9.59 175 THR A CA 1
ATOM 1366 C C . THR A 1 175 ? 61.143 -8.251 -9.651 1.00 6.80 175 THR A C 1
ATOM 1367 O O . THR A 1 175 ? 61.313 -7.213 -9.009 1.00 9.77 175 THR A O 1
ATOM 1371 N N . ALA A 1 176 ? 61.584 -9.441 -9.245 1.00 8.08 176 ALA A N 1
ATOM 1372 C CA . ALA A 1 176 ? 62.271 -9.629 -7.966 1.00 7.43 176 ALA A CA 1
ATOM 1373 C C . ALA A 1 176 ? 63.506 -8.752 -7.817 1.00 9.16 176 ALA A C 1
ATOM 1374 O O . ALA A 1 176 ? 63.638 -8.035 -6.826 1.00 10.54 176 ALA A O 1
ATOM 1376 N N . GLU A 1 177 ? 64.402 -8.786 -8.803 1.00 7.35 177 GLU A N 1
ATOM 1377 C CA . GLU A 1 177 ? 65.616 -7.981 -8.713 1.00 7.71 177 GLU A CA 1
ATOM 1378 C C . GLU A 1 177 ? 65.325 -6.490 -8.731 1.00 8.92 177 GLU A C 1
ATOM 1379 O O . GLU A 1 177 ? 65.891 -5.741 -7.930 1.00 9.04 177 GLU A O 1
ATOM 1385 N N . ALA A 1 178 ? 64.427 -6.060 -9.619 1.00 9.78 178 ALA A N 1
ATOM 1386 C CA . ALA A 1 178 ? 64.065 -4.645 -9.717 1.00 8.43 178 ALA A CA 1
ATOM 1387 C C . ALA A 1 178 ? 63.429 -4.156 -8.413 1.00 6.87 178 ALA A C 1
ATOM 1388 O O . ALA A 1 178 ? 63.587 -2.995 -8.037 1.00 10.11 178 ALA A O 1
ATOM 1390 N N . ALA A 1 179 ? 62.714 -5.047 -7.729 1.00 7.16 179 ALA A N 1
ATOM 1391 C CA . ALA A 1 179 ? 62.082 -4.708 -6.456 1.00 10.40 179 ALA A CA 1
ATOM 1392 C C . ALA A 1 179 ? 63.161 -4.452 -5.389 1.00 9.52 179 ALA A C 1
ATOM 1393 O O . ALA A 1 179 ? 63.078 -3.491 -4.625 1.00 9.55 179 ALA A O 1
ATOM 1395 N N . ARG A 1 180 ? 64.182 -5.306 -5.368 1.00 9.22 180 ARG A N 1
ATOM 1396 C CA . ARG A 1 180 ? 65.287 -5.193 -4.412 1.00 11.28 180 ARG A CA 1
ATOM 1397 C C . ARG A 1 180 ? 66.218 -4.010 -4.679 1.00 14.05 180 ARG A C 1
ATOM 1398 O O . ARG A 1 180 ? 66.676 -3.346 -3.745 1.00 10.14 180 ARG A O 1
ATOM 1406 N N . PHE A 1 181 ? 66.488 -3.757 -5.959 1.00 8.67 181 PHE A N 1
ATOM 1407 C CA . PHE A 1 181 ? 67.419 -2.709 -6.369 1.00 9.63 181 PHE A CA 1
ATOM 1408 C C . PHE A 1 181 ? 66.823 -1.603 -7.228 1.00 10.03 181 PHE A C 1
ATOM 1409 O O . PHE A 1 181 ? 66.506 -1.819 -8.401 1.00 9.10 181 PHE A O 1
ATOM 1417 N N . ARG A 1 182 ? 66.718 -0.406 -6.658 1.00 8.36 182 ARG A N 1
ATOM 1418 C CA . ARG A 1 182 ? 66.173 0.730 -7.390 1.00 7.57 182 ARG A CA 1
ATOM 1419 C C . ARG A 1 182 ? 67.055 1.118 -8.577 1.00 10.33 182 ARG A C 1
ATOM 1420 O O . ARG A 1 182 ? 66.579 1.718 -9.537 1.00 10.89 182 ARG A O 1
ATOM 1428 N N . TYR A 1 183 ? 68.337 0.766 -8.513 1.00 11.62 183 TYR A N 1
ATOM 1429 C CA . TYR A 1 183 ? 69.252 1.066 -9.607 1.00 11.51 183 TYR A CA 1
ATOM 1430 C C . TYR A 1 183 ? 68.746 0.361 -10.864 1.00 11.05 183 TYR A C 1
ATOM 1431 O O . TYR A 1 183 ? 68.768 0.930 -11.957 1.00 11.55 183 TYR A O 1
ATOM 1440 N N . ILE A 1 184 ? 68.305 -0.885 -10.693 1.00 7.12 184 ILE A N 1
ATOM 1441 C CA . ILE A 1 184 ? 67.780 -1.689 -11.792 1.00 6.99 184 ILE A CA 1
ATOM 1442 C C . ILE A 1 184 ? 66.452 -1.104 -12.288 1.00 13.07 184 ILE A C 1
ATOM 1443 O O . ILE A 1 184 ? 66.241 -0.978 -13.497 1.00 9.98 184 ILE A O 1
ATOM 1448 N N . GLN A 1 185 ? 65.579 -0.721 -11.355 1.00 8.80 185 GLN A N 1
ATOM 1449 C CA . GLN A 1 185 ? 64.295 -0.121 -11.706 1.00 10.24 185 GLN A CA 1
ATOM 1450 C C . GLN A 1 185 ? 64.524 1.152 -12.520 1.00 15.06 185 GLN A C 1
ATOM 1451 O O . GLN A 1 185 ? 63.898 1.354 -13.565 1.00 12.47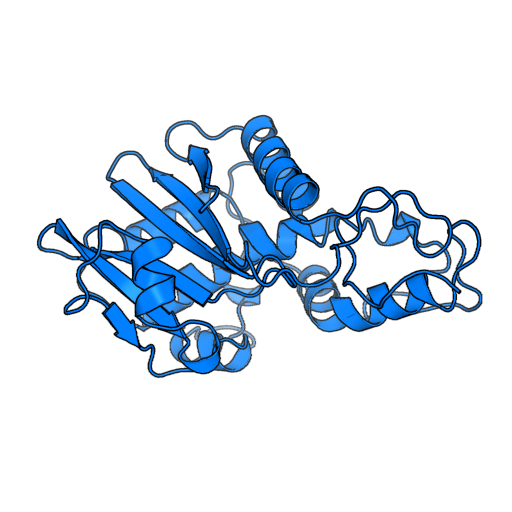 185 GLN A O 1
ATOM 1457 N N . ASN A 1 186 ? 65.428 1.999 -12.032 1.00 8.56 186 ASN A N 1
ATOM 1458 C CA . ASN A 1 186 ? 65.743 3.263 -12.688 1.00 13.23 186 ASN A CA 1
ATOM 1459 C C . ASN A 1 186 ? 66.293 3.092 -14.100 1.00 14.92 186 ASN A C 1
ATOM 1460 O O . ASN A 1 186 ? 66.025 3.916 -14.965 1.00 12.87 186 ASN A O 1
ATOM 1465 N N . LEU A 1 187 ? 67.069 2.036 -14.332 1.00 9.00 187 LEU A N 1
ATOM 1466 C CA . LEU A 1 187 ? 67.598 1.776 -15.669 1.00 8.32 187 LEU A CA 1
ATOM 1467 C C . LEU A 1 187 ? 66.439 1.446 -16.617 1.00 13.47 187 LEU A C 1
ATOM 1468 O O . LEU A 1 187 ? 66.399 1.918 -17.752 1.00 10.93 187 LEU A O 1
ATOM 1473 N N . VAL A 1 188 ? 65.490 0.649 -16.132 1.00 12.33 188 VAL A N 1
ATOM 1474 C CA . VAL A 1 188 ? 64.334 0.250 -16.930 1.00 16.86 188 VAL A CA 1
ATOM 1475 C C . VAL A 1 188 ? 63.456 1.441 -17.304 1.00 13.80 188 VAL A C 1
ATOM 1476 O O . VAL A 1 188 ? 63.081 1.593 -18.465 1.00 11.23 188 VAL A O 1
ATOM 1480 N N . THR A 1 189 ? 63.148 2.295 -16.330 1.00 11.18 189 THR A N 1
ATOM 1481 C CA . THR A 1 189 ? 62.306 3.462 -16.593 1.00 14.03 189 THR A CA 1
ATOM 1482 C C . THR A 1 189 ? 63.031 4.527 -17.422 1.00 15.81 189 THR A C 1
ATOM 1483 O O . THR A 1 189 ? 62.412 5.225 -18.228 1.00 11.68 189 THR A O 1
ATOM 1487 N N . LYS A 1 190 ? 64.346 4.626 -17.241 1.00 12.63 190 LYS A N 1
ATOM 1488 C CA . LYS A 1 190 ? 65.172 5.589 -17.968 1.00 12.15 190 LYS A CA 1
ATOM 1489 C C . LYS A 1 190 ? 65.209 5.252 -19.464 1.00 9.89 190 LYS A C 1
ATOM 1490 O O . LYS A 1 190 ? 65.251 6.143 -20.313 1.00 15.24 190 LYS A O 1
ATOM 1496 N N . ASN A 1 191 ? 65.155 3.960 -19.774 1.00 9.82 191 ASN A N 1
ATOM 1497 C CA . ASN A 1 191 ? 65.182 3.480 -21.157 1.00 13.16 191 ASN A CA 1
ATOM 1498 C C . ASN A 1 191 ? 63.809 3.006 -21.647 1.00 14.45 191 ASN A C 1
ATOM 1499 O O . ASN A 1 191 ? 63.698 2.455 -22.743 1.00 14.93 191 ASN A O 1
ATOM 1504 N N . PHE A 1 192 ? 62.774 3.236 -20.838 1.00 12.14 192 PHE A N 1
ATOM 1505 C CA . PHE A 1 192 ? 61.412 2.804 -21.151 1.00 14.62 192 PHE A CA 1
ATOM 1506 C C . PHE A 1 192 ? 60.948 3.156 -22.565 1.00 11.25 192 PHE A C 1
ATOM 1507 O O . PHE A 1 192 ? 61.054 4.309 -22.994 1.00 15.89 192 PHE A O 1
ATOM 1515 N N . PRO A 1 193 ? 60.423 2.158 -23.304 1.00 13.88 193 PRO A N 1
ATOM 1516 C CA . PRO A 1 193 ? 60.228 0.750 -22.932 1.00 13.32 193 PRO A CA 1
ATOM 1517 C C . PRO A 1 193 ? 61.237 -0.141 -23.650 1.00 8.76 193 PRO A C 1
ATOM 1518 O O . PRO A 1 193 ? 61.085 -1.359 -23.695 1.00 11.48 193 PRO A O 1
ATOM 1522 N N . ASN A 1 194 ? 62.260 0.491 -24.208 1.00 14.48 194 ASN A N 1
ATOM 1523 C CA . ASN A 1 194 ? 63.288 -0.184 -24.985 1.00 11.57 194 ASN A CA 1
ATOM 1524 C C . ASN A 1 194 ? 64.129 -1.221 -24.270 1.00 12.01 194 ASN A C 1
ATOM 1525 O O . ASN A 1 194 ? 64.264 -1.219 -23.043 1.00 12.94 194 ASN A O 1
ATOM 1530 N N . LYS A 1 195 ? 64.670 -2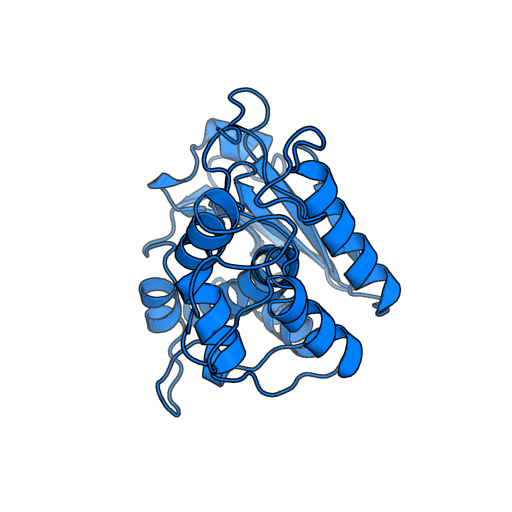.123 -25.081 1.00 13.40 195 LYS A N 1
ATOM 1531 C CA . LYS A 1 195 ? 65.581 -3.154 -24.625 1.00 16.09 195 LYS A CA 1
ATOM 1532 C C . LYS A 1 195 ? 66.915 -2.406 -24.568 1.00 11.02 195 LYS A C 1
ATOM 1533 O O . LYS A 1 195 ? 67.177 -1.535 -25.402 1.00 11.40 195 LYS A O 1
ATOM 1539 N N . PHE A 1 196 ? 67.731 -2.705 -23.566 1.00 12.37 196 PHE A N 1
ATOM 1540 C CA . PHE A 1 196 ? 69.033 -2.056 -23.418 1.00 12.79 196 PHE A CA 1
ATOM 1541 C C . PHE A 1 196 ? 70.034 -3.046 -22.835 1.00 14.62 196 PHE A C 1
ATOM 1542 O O . PHE A 1 196 ? 69.656 -4.133 -22.400 1.00 8.66 196 PHE A O 1
ATOM 1550 N N . ASP A 1 197 ? 71.311 -2.678 -22.857 1.00 11.26 197 ASP A N 1
ATOM 1551 C CA . ASP A 1 197 ? 72.365 -3.546 -22.339 1.00 10.50 197 ASP A CA 1
ATOM 1552 C C . ASP A 1 197 ? 72.409 -3.551 -20.816 1.00 11.08 197 ASP A C 1
ATOM 1553 O O . ASP A 1 197 ? 72.181 -2.525 -20.173 1.00 11.57 197 ASP A O 1
ATOM 1558 N N . SER A 1 198 ? 72.706 -4.712 -20.245 1.00 10.64 198 SER A N 1
ATOM 1559 C CA . SER A 1 198 ? 72.843 -4.825 -18.801 1.00 7.97 198 SER A CA 1
ATOM 1560 C C . SER A 1 198 ? 74.273 -4.354 -18.485 1.00 15.17 198 SER A C 1
ATOM 1561 O O . SER A 1 198 ? 75.017 -3.961 -19.391 1.00 15.29 198 SER A O 1
ATOM 1564 N N . GLU A 1 199 ? 74.665 -4.398 -17.216 1.00 13.33 199 GLU A N 1
ATOM 1565 C CA . GLU A 1 199 ? 75.997 -3.943 -16.818 1.00 14.31 199 GLU A CA 1
ATOM 1566 C C . GLU A 1 199 ? 76.560 -4.836 -15.729 1.00 14.07 199 GLU A C 1
ATOM 1567 O O . GLU A 1 199 ? 75.824 -5.595 -15.101 1.00 11.74 199 GLU A O 1
ATOM 1573 N N . ASN A 1 200 ? 77.866 -4.726 -15.490 1.00 13.26 200 ASN A N 1
ATOM 1574 C CA . ASN A 1 200 ? 78.507 -5.507 -14.433 1.00 19.00 200 ASN A CA 1
ATOM 1575 C C . ASN A 1 200 ? 77.908 -5.099 -13.090 1.00 7.62 200 ASN A C 1
ATOM 1576 O O . ASN A 1 200 ? 77.714 -5.938 -12.219 1.00 13.10 200 ASN A O 1
ATOM 1581 N N . LYS A 1 201 ? 77.600 -3.813 -12.944 1.00 8.29 201 LYS A N 1
ATOM 1582 C CA . LYS A 1 201 ? 77.021 -3.290 -11.708 1.00 12.96 201 LYS A CA 1
ATOM 1583 C C . LYS A 1 201 ? 75.667 -3.942 -11.401 1.00 9.69 201 LYS A C 1
ATOM 1584 O O . LYS A 1 201 ? 75.341 -4.194 -10.243 1.00 9.14 201 LYS A O 1
ATOM 1590 N N . VAL A 1 202 ? 74.901 -4.241 -12.447 1.00 9.43 202 VAL A N 1
ATOM 1591 C CA . VAL A 1 202 ? 73.596 -4.883 -12.293 1.00 15.04 202 VAL A CA 1
ATOM 1592 C C . VAL A 1 202 ? 73.785 -6.271 -11.675 1.00 9.29 202 VAL A C 1
ATOM 1593 O O . VAL A 1 202 ? 73.114 -6.630 -10.706 1.00 8.26 202 VAL A O 1
ATOM 1597 N N . ILE A 1 203 ? 74.727 -7.033 -12.220 1.00 7.72 203 ILE A N 1
ATOM 1598 C CA . ILE A 1 203 ? 75.021 -8.372 -11.722 1.00 10.04 203 ILE A CA 1
ATOM 1599 C C . ILE A 1 203 ? 75.630 -8.309 -10.315 1.00 7.40 203 ILE A C 1
ATOM 1600 O O . ILE A 1 203 ? 75.281 -9.113 -9.447 1.00 12.61 203 ILE A O 1
ATOM 1605 N N . GLN A 1 204 ? 76.511 -7.333 -10.094 1.00 7.94 204 GLN A N 1
ATOM 1606 C CA . GLN A 1 204 ? 77.175 -7.155 -8.800 1.00 8.33 204 GLN A CA 1
ATOM 1607 C C . GLN A 1 204 ? 76.173 -6.905 -7.677 1.00 12.64 204 GLN A C 1
ATOM 1608 O O . GLN A 1 204 ? 76.332 -7.418 -6.567 1.00 10.77 204 GLN A O 1
ATOM 1614 N N . PHE A 1 205 ? 75.131 -6.133 -7.979 1.00 8.93 205 PHE A N 1
ATOM 1615 C CA . PHE A 1 205 ? 74.072 -5.856 -7.012 1.00 9.63 205 PHE A CA 1
ATOM 1616 C C . PHE A 1 205 ? 73.359 -7.164 -6.660 1.00 9.14 205 PHE A C 1
ATOM 1617 O O . PHE A 1 205 ? 73.229 -7.522 -5.488 1.00 9.53 205 PHE A O 1
ATOM 1625 N N . GLN A 1 206 ? 72.942 -7.892 -7.695 1.00 10.21 206 GLN A N 1
ATOM 1626 C CA . GLN A 1 206 ? 72.227 -9.156 -7.537 1.00 8.73 206 GLN A CA 1
ATOM 1627 C C . GLN A 1 206 ? 72.939 -10.203 -6.686 1.00 14.69 206 GLN A C 1
ATOM 1628 O O . GLN A 1 206 ? 72.329 -10.814 -5.807 1.00 11.03 206 GLN A O 1
ATOM 1634 N N . VAL A 1 207 ? 74.233 -10.396 -6.924 1.00 8.34 207 VAL A N 1
ATOM 1635 C CA . VAL A 1 207 ? 74.978 -11.391 -6.162 1.00 11.16 207 VAL A CA 1
ATOM 1636 C C . VAL A 1 207 ? 75.283 -10.965 -4.726 1.00 9.01 207 VAL A C 1
ATOM 1637 O O . VAL A 1 207 ? 75.595 -11.809 -3.884 1.00 18.48 207 VAL A O 1
ATOM 1641 N N . SER A 1 208 ? 75.149 -9.673 -4.433 1.00 8.43 208 SER A N 1
ATOM 1642 C CA . SER A 1 208 ? 75.453 -9.185 -3.088 1.00 13.00 208 SER A CA 1
ATOM 1643 C C . SER A 1 208 ? 74.265 -8.692 -2.256 1.00 12.96 208 SER A C 1
ATOM 1644 O O . SER A 1 208 ? 74.447 -7.920 -1.312 1.00 11.35 208 SER A O 1
ATOM 1647 N N . TRP A 1 209 ? 73.063 -9.175 -2.567 1.00 12.33 209 TRP A N 1
ATOM 1648 C CA . TRP A 1 209 ? 71.869 -8.760 -1.829 1.00 10.95 209 TRP A CA 1
ATOM 1649 C C . TRP A 1 209 ? 72.006 -9.040 -0.331 1.00 7.98 209 TRP A C 1
ATOM 1650 O O . TRP A 1 209 ? 71.766 -8.160 0.494 1.00 9.07 209 TRP A O 1
ATOM 1661 N N . SER A 1 210 ? 72.410 -10.260 0.008 1.00 8.45 210 SER A N 1
ATOM 1662 C CA . SER A 1 210 ? 72.575 -10.652 1.407 1.00 10.77 210 SER A CA 1
ATOM 1663 C C . SER A 1 210 ? 73.657 -9.837 2.107 1.00 9.41 210 SER A C 1
ATOM 1664 O O . SER A 1 210 ? 73.453 -9.371 3.225 1.00 11.67 210 SER A O 1
ATOM 1667 N N . LYS A 1 211 ? 74.792 -9.651 1.433 1.00 9.91 211 LYS A N 1
ATOM 1668 C CA . LYS A 1 211 ? 75.916 -8.887 1.979 1.00 12.10 211 LYS A CA 1
ATOM 1669 C C . LYS A 1 211 ? 75.519 -7.446 2.255 1.00 11.10 211 LYS A C 1
ATOM 1670 O O . LYS A 1 211 ? 75.828 -6.898 3.314 1.00 10.56 211 LYS A O 1
ATOM 1676 N N . ILE A 1 212 ? 74.831 -6.838 1.291 1.00 13.11 212 ILE A N 1
ATOM 1677 C CA . ILE A 1 212 ? 74.363 -5.465 1.424 1.00 12.57 212 ILE A CA 1
ATOM 1678 C C . ILE A 1 212 ? 73.376 -5.364 2.590 1.00 6.88 212 ILE A C 1
ATOM 1679 O O . ILE A 1 212 ? 73.494 -4.478 3.437 1.00 8.13 212 ILE A O 1
ATOM 1684 N N . SER A 1 213 ? 72.430 -6.300 2.644 1.00 6.02 213 SER A N 1
ATOM 1685 C CA . SER A 1 213 ? 71.424 -6.318 3.705 1.00 8.56 213 SER A CA 1
ATOM 1686 C C . SER A 1 213 ? 72.077 -6.481 5.074 1.00 14.55 213 SER A C 1
ATOM 1687 O O . SER A 1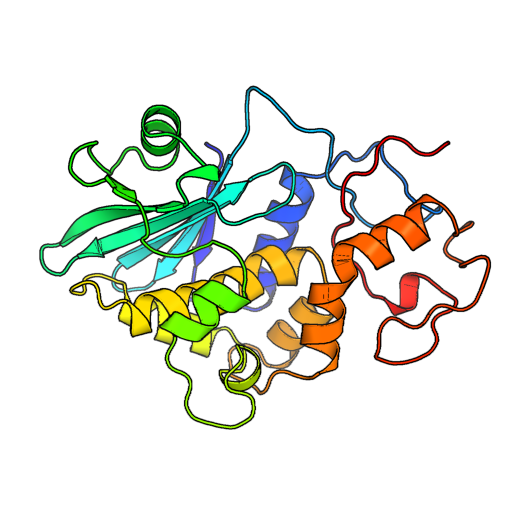 213 ? 71.709 -5.789 6.025 1.00 11.22 213 SER A O 1
ATOM 1690 N N . THR A 1 214 ? 73.054 -7.383 5.162 1.00 11.07 214 THR A N 1
ATOM 1691 C CA . THR A 1 214 ? 73.776 -7.628 6.411 1.00 10.67 214 THR A CA 1
ATOM 1692 C C . THR A 1 214 ? 74.549 -6.378 6.845 1.00 9.57 214 THR A C 1
ATOM 1693 O O . THR A 1 214 ? 74.556 -6.024 8.027 1.00 11.34 214 THR A O 1
ATOM 1697 N N . ALA A 1 215 ? 75.172 -5.701 5.882 1.00 7.60 215 ALA A N 1
ATOM 1698 C CA . ALA A 1 215 ? 75.945 -4.490 6.156 1.00 9.26 215 ALA A CA 1
ATOM 1699 C C . ALA A 1 215 ? 75.092 -3.361 6.734 1.00 13.03 215 ALA A C 1
ATOM 1700 O O . ALA A 1 215 ? 75.499 -2.694 7.682 1.00 12.95 215 ALA A O 1
ATOM 1702 N N . ILE A 1 216 ? 73.905 -3.158 6.169 1.00 8.87 216 ILE A N 1
ATOM 1703 C CA . ILE A 1 216 ? 72.997 -2.110 6.639 1.00 7.65 216 ILE A CA 1
ATOM 1704 C C . ILE A 1 216 ? 72.374 -2.497 7.982 1.00 6.52 216 ILE A C 1
ATOM 1705 O O . ILE A 1 216 ? 72.208 -1.658 8.866 1.00 10.85 216 ILE A O 1
ATOM 1710 N N . PHE A 1 217 ? 72.071 -3.783 8.129 1.00 8.01 217 PHE A N 1
ATOM 1711 C CA . PHE A 1 217 ? 71.472 -4.319 9.345 1.00 9.76 217 PHE A CA 1
ATOM 1712 C C . PHE A 1 217 ? 72.387 -4.246 10.565 1.00 24.55 217 PHE A C 1
ATOM 1713 O O . PHE A 1 217 ? 71.957 -3.821 11.638 1.00 14.23 217 PHE A O 1
ATOM 1721 N N . GLY A 1 218 ? 73.649 -4.636 10.397 1.00 13.37 218 GLY A N 1
ATOM 1722 C CA . GLY A 1 218 ? 74.553 -4.647 11.533 1.00 14.25 218 GLY A CA 1
ATOM 1723 C C . GLY A 1 218 ? 75.830 -3.833 11.535 1.00 18.74 218 GLY A C 1
ATOM 1724 O O . GLY A 1 218 ? 76.618 -3.968 12.470 1.00 26.16 218 GLY A O 1
ATOM 1725 N N . ASP A 1 219 ? 76.042 -2.976 10.541 1.00 12.18 219 ASP A N 1
ATOM 1726 C CA . ASP A 1 219 ? 77.264 -2.171 10.504 1.00 11.07 219 ASP A CA 1
ATOM 1727 C C . ASP A 1 219 ? 76.977 -0.806 9.890 1.00 10.66 219 ASP A C 1
ATOM 1728 O O . ASP A 1 219 ? 77.806 -0.231 9.180 1.00 12.64 219 ASP A O 1
ATOM 1733 N N . CYS A 1 220 ? 75.812 -0.264 10.224 1.00 11.64 220 CYS A N 1
ATOM 1734 C CA . CYS A 1 220 ? 75.383 1.015 9.682 1.00 11.17 220 CYS A CA 1
ATOM 1735 C C . CYS A 1 220 ? 74.618 1.815 10.736 1.00 13.04 220 CYS A C 1
ATOM 1736 O O . CYS A 1 220 ? 73.765 1.274 11.439 1.00 14.57 220 CYS A O 1
ATOM 1739 N N . LYS A 1 221 ? 74.943 3.099 10.851 1.00 12.56 221 LYS A N 1
ATOM 1740 C CA . LYS A 1 221 ? 74.294 3.971 11.823 1.00 16.78 221 LYS A CA 1
ATOM 1741 C C . LYS A 1 221 ? 73.790 5.226 11.117 1.00 16.27 221 LYS A C 1
ATOM 1742 O O . LYS A 1 221 ? 74.575 5.981 10.537 1.00 13.69 221 LYS A O 1
ATOM 1748 N N . ASN A 1 222 ? 72.477 5.443 11.181 1.00 13.37 222 ASN A N 1
ATOM 1749 C CA . ASN A 1 222 ? 71.833 6.591 10.546 1.00 12.04 222 ASN A CA 1
ATOM 1750 C C . ASN A 1 222 ? 72.227 6.738 9.078 1.00 16.67 222 ASN A C 1
ATOM 1751 O O . ASN A 1 222 ? 72.546 7.837 8.614 1.00 14.90 222 ASN A O 1
ATOM 1756 N N . GLY A 1 223 ? 72.240 5.612 8.368 1.00 15.38 223 GLY A N 1
ATOM 1757 C CA . GLY A 1 223 ? 72.572 5.610 6.953 1.00 13.44 223 GLY A CA 1
ATOM 1758 C C . GLY A 1 223 ? 74.045 5.605 6.590 1.00 14.42 223 GLY A C 1
ATOM 1759 O O . GLY A 1 223 ? 74.387 5.563 5.409 1.00 15.08 223 GLY A O 1
ATOM 1760 N N . VAL A 1 224 ? 74.918 5.653 7.592 1.00 13.47 224 VAL A N 1
ATOM 1761 C CA . VAL A 1 224 ? 76.356 5.657 7.348 1.00 12.30 224 VAL A CA 1
ATOM 1762 C C . VAL A 1 224 ? 77.013 4.374 7.840 1.00 15.99 224 VAL A C 1
ATOM 1763 O O . VAL A 1 224 ? 76.868 4.003 9.004 1.00 13.93 224 VAL A O 1
ATOM 1767 N N . PHE A 1 225 ? 77.722 3.693 6.942 1.00 14.41 225 PHE A N 1
ATOM 1768 C CA . PHE A 1 225 ? 78.417 2.459 7.288 1.00 8.70 225 PHE A CA 1
ATOM 1769 C C . PHE A 1 225 ? 79.573 2.779 8.228 1.00 16.37 225 PHE A C 1
ATOM 1770 O O . PHE A 1 225 ? 80.179 3.846 8.132 1.00 14.29 225 PHE A O 1
ATOM 1778 N N . ASN A 1 226 ? 79.859 1.861 9.145 1.00 15.21 226 ASN A N 1
ATOM 1779 C CA . ASN A 1 226 ? 80.936 2.052 10.113 1.00 18.43 226 ASN A CA 1
ATOM 1780 C C . ASN A 1 226 ? 82.314 1.950 9.466 1.00 28.55 226 ASN A C 1
ATOM 1781 O O . ASN A 1 226 ? 83.308 2.416 10.023 1.00 23.41 226 ASN A O 1
ATOM 1786 N N . LYS A 1 227 ? 82.361 1.325 8.295 1.00 16.43 227 LYS A N 1
ATOM 1787 C CA . LYS A 1 227 ? 83.597 1.173 7.540 1.00 18.48 227 LYS A CA 1
ATOM 1788 C C . LYS A 1 227 ? 83.233 1.165 6.062 1.00 25.37 227 LYS A C 1
ATOM 1789 O O . LYS A 1 227 ? 82.080 0.919 5.700 1.00 22.83 227 LYS A O 1
ATOM 1795 N N . ASP A 1 228 ? 84.205 1.477 5.213 1.00 17.01 228 ASP A N 1
ATOM 1796 C CA . ASP A 1 228 ? 83.973 1.490 3.776 1.00 15.47 228 ASP A CA 1
ATOM 1797 C C . ASP A 1 228 ? 83.646 0.089 3.284 1.00 13.36 228 ASP A C 1
ATOM 1798 O O . ASP A 1 228 ? 84.189 -0.898 3.781 1.00 17.75 228 ASP A O 1
ATOM 1803 N N . TYR A 1 229 ? 82.715 0.008 2.341 1.00 15.31 229 TYR A N 1
ATOM 1804 C CA . TYR A 1 229 ? 82.323 -1.268 1.756 1.00 11.85 229 TYR A CA 1
ATOM 1805 C C . TYR A 1 229 ? 82.472 -1.198 0.250 1.00 10.96 229 TYR A C 1
ATOM 1806 O O . TYR A 1 229 ? 82.376 -0.126 -0.343 1.00 21.44 229 TYR A O 1
ATOM 1815 N N . ASP A 1 230 ? 82.742 -2.344 -0.360 1.00 15.89 230 ASP A N 1
ATOM 1816 C CA . ASP A 1 230 ? 82.872 -2.426 -1.807 1.00 16.10 230 ASP A CA 1
ATOM 1817 C C . ASP A 1 230 ? 82.228 -3.741 -2.223 1.00 16.65 230 ASP A C 1
ATOM 1818 O O . ASP A 1 230 ? 82.679 -4.821 -1.834 1.00 18.71 230 ASP A O 1
ATOM 1823 N N . PHE A 1 231 ? 81.141 -3.636 -2.980 1.00 15.15 231 PHE A N 1
ATOM 1824 C CA . PHE A 1 231 ? 80.418 -4.809 -3.450 1.00 17.85 231 PHE A CA 1
ATOM 1825 C C . PHE A 1 231 ? 80.755 -5.146 -4.904 1.00 18.35 231 PHE A C 1
ATOM 1826 O O . PHE A 1 231 ? 80.048 -5.916 -5.553 1.00 25.07 231 PHE A O 1
ATOM 1834 N N . GLY A 1 232 ? 81.852 -4.575 -5.395 1.00 14.95 232 GLY A N 1
ATOM 1835 C CA . GLY A 1 232 ? 82.286 -4.835 -6.754 1.00 17.71 232 GLY A CA 1
ATOM 1836 C C . GLY A 1 232 ? 82.364 -3.608 -7.635 1.00 14.87 232 GLY A C 1
ATOM 1837 O O . GLY A 1 232 ? 83.193 -3.545 -8.544 1.00 19.89 232 GLY A O 1
ATOM 1838 N N . PHE A 1 233 ? 81.517 -2.622 -7.366 1.00 15.44 233 PHE A N 1
ATO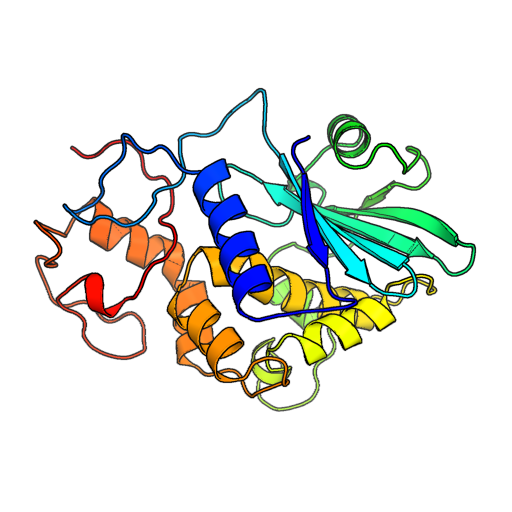M 1839 C CA . PHE A 1 233 ? 81.493 -1.408 -8.174 1.00 18.94 233 PHE A CA 1
ATOM 1840 C C . PHE A 1 233 ? 82.057 -0.155 -7.508 1.00 17.71 233 PHE A C 1
ATOM 1841 O O . PHE A 1 233 ? 81.740 0.963 -7.918 1.00 29.72 233 PHE A O 1
ATOM 1849 N N . GLY A 1 234 ? 82.898 -0.339 -6.492 1.00 18.82 234 GLY A N 1
ATOM 1850 C CA . GLY A 1 234 ? 83.490 0.803 -5.817 1.00 25.21 234 GLY A CA 1
ATOM 1851 C C . GLY A 1 234 ? 83.136 0.951 -4.349 1.00 40.11 234 GLY A C 1
ATOM 1852 O O . GLY A 1 234 ? 82.164 0.370 -3.865 1.00 19.50 234 GLY A O 1
ATOM 1853 N N . LYS A 1 235 ? 83.935 1.749 -3.643 1.00 19.46 235 LYS A N 1
ATOM 1854 C CA . LYS A 1 235 ? 83.738 2.001 -2.219 1.00 21.56 235 LYS A CA 1
ATOM 1855 C C . LYS A 1 235 ? 82.465 2.785 -1.929 1.00 16.83 235 LYS A C 1
ATOM 1856 O O . LYS A 1 235 ? 82.172 3.780 -2.592 1.00 19.83 235 LYS A O 1
ATOM 1862 N N . VAL A 1 236 ? 81.719 2.331 -0.927 1.00 19.93 236 VAL A N 1
ATOM 1863 C CA . VAL A 1 236 ? 80.493 3.000 -0.500 1.00 16.13 236 VAL A CA 1
ATOM 1864 C C . VAL A 1 236 ? 80.565 3.201 1.010 1.00 13.74 236 VAL A C 1
ATOM 1865 O O . VAL A 1 236 ? 80.986 2.305 1.746 1.00 20.43 236 VAL A O 1
ATOM 1869 N N . ARG A 1 237 ? 80.206 4.399 1.457 1.00 19.64 237 ARG A N 1
ATOM 1870 C CA . ARG A 1 237 ? 80.216 4.726 2.878 1.00 17.80 237 ARG A CA 1
ATOM 1871 C C . ARG A 1 237 ? 78.799 5.046 3.342 1.00 23.89 237 ARG A C 1
ATOM 1872 O O . ARG A 1 237 ? 78.479 4.904 4.524 1.00 22.86 237 ARG A O 1
ATOM 1880 N N . GLN A 1 238 ? 77.956 5.480 2.408 1.00 20.69 238 GLN A N 1
ATOM 1881 C CA . GLN A 1 238 ? 76.567 5.801 2.719 1.00 23.14 238 GLN A CA 1
ATOM 1882 C C . GLN A 1 238 ? 75.619 4.838 2.024 1.00 16.89 238 GLN A C 1
ATOM 1883 O O . GLN A 1 238 ? 75.763 4.560 0.834 1.00 16.40 238 GLN A O 1
ATOM 1889 N N . ALA A 1 239 ? 74.651 4.330 2.783 1.00 18.05 239 ALA A N 1
ATOM 1890 C CA . ALA A 1 239 ? 73.670 3.379 2.266 1.00 15.40 239 ALA A CA 1
ATOM 1891 C C . ALA A 1 239 ? 72.841 3.946 1.123 1.00 8.78 239 ALA A C 1
ATOM 1892 O O . ALA A 1 239 ? 72.419 3.206 0.240 1.00 14.68 239 ALA A O 1
ATOM 1894 N N . LYS A 1 240 ? 72.628 5.260 1.137 1.00 12.58 240 LYS A N 1
ATOM 1895 C CA . LYS A 1 240 ? 71.839 5.929 0.103 1.00 24.71 240 LYS A CA 1
ATOM 1896 C C . LYS A 1 240 ? 72.420 5.745 -1.292 1.00 18.69 240 LYS A C 1
ATOM 1897 O O . LYS A 1 240 ? 71.681 5.699 -2.275 1.00 17.30 240 LYS A O 1
ATOM 1903 N N . ASP A 1 241 ? 73.743 5.628 -1.372 1.00 12.18 241 ASP A N 1
ATOM 1904 C CA . ASP A 1 241 ? 74.419 5.450 -2.653 1.00 15.70 241 ASP A CA 1
ATOM 1905 C C . ASP A 1 241 ? 74.122 4.093 -3.287 1.00 13.21 241 ASP A C 1
ATOM 1906 O O . ASP A 1 241 ? 74.368 3.892 -4.477 1.00 23.52 241 ASP A O 1
ATOM 1911 N N . LEU A 1 242 ? 73.585 3.172 -2.491 1.00 13.02 242 LEU A N 1
ATOM 1912 C CA . LEU A 1 242 ? 73.241 1.838 -2.974 1.00 10.00 242 LEU A CA 1
ATOM 1913 C C . LEU A 1 242 ? 71.865 1.800 -3.639 1.00 8.62 242 LEU A C 1
ATOM 1914 O O . LEU A 1 242 ? 71.545 0.838 -4.337 1.00 14.19 242 LEU A O 1
ATOM 1919 N N . GLN A 1 243 ? 71.054 2.832 -3.394 1.00 12.08 243 GLN A N 1
ATOM 1920 C CA . GLN A 1 243 ? 69.703 2.943 -3.956 1.00 15.90 243 GLN A CA 1
ATOM 1921 C C . GLN A 1 243 ? 68.904 1.649 -3.775 1.00 10.88 243 GLN A C 1
ATOM 1922 O O . GLN A 1 243 ? 68.342 1.108 -4.728 1.00 9.98 243 GLN A O 1
ATOM 1928 N N . MET A 1 244 ? 68.879 1.143 -2.548 1.00 6.39 244 MET A N 1
ATOM 1929 C CA . MET A 1 244 ? 68.164 -0.091 -2.257 1.00 8.93 244 MET A CA 1
ATOM 1930 C C . MET A 1 244 ? 66.647 0.077 -2.270 1.00 9.95 244 MET A C 1
ATOM 1931 O O . MET A 1 244 ? 66.117 1.133 -1.917 1.00 10.64 244 MET A O 1
ATOM 1936 N N . GLY A 1 245 ? 65.960 -0.968 -2.716 1.00 9.98 245 GLY A N 1
ATOM 1937 C CA . GLY A 1 245 ? 64.514 -0.939 -2.761 1.00 9.92 245 GLY A CA 1
ATOM 1938 C C . GLY A 1 245 ? 63.906 -1.872 -1.733 1.00 8.97 245 GLY A C 1
ATOM 1939 O O . GLY A 1 245 ? 62.825 -1.603 -1.211 1.00 10.93 245 GLY A O 1
ATOM 1940 N N . LEU A 1 246 ? 64.609 -2.957 -1.422 1.00 8.29 246 LEU A N 1
ATOM 1941 C CA . LEU A 1 246 ? 64.108 -3.936 -0.462 1.00 12.65 246 LEU A CA 1
ATOM 1942 C C . LEU A 1 246 ? 65.242 -4.739 0.172 1.00 11.46 246 LEU A C 1
ATOM 1943 O O . LEU A 1 246 ? 66.068 -5.322 -0.532 1.00 11.46 246 LEU A O 1
ATOM 1948 N N . LEU A 1 247 ? 65.280 -4.761 1.503 1.00 7.99 247 LEU A N 1
ATOM 1949 C CA . LEU A 1 247 ? 66.310 -5.501 2.225 1.00 7.84 247 LEU A CA 1
ATOM 1950 C C . LEU A 1 247 ? 65.839 -6.875 2.687 1.00 11.40 247 LEU A C 1
ATOM 1951 O O . LEU A 1 247 ? 64.660 -7.080 2.979 1.00 9.05 247 LEU A O 1
ATOM 1956 N N . LYS A 1 248 ? 66.785 -7.807 2.759 1.00 8.34 248 LYS A N 1
ATOM 1957 C CA . LYS A 1 248 ? 66.530 -9.176 3.199 1.00 12.59 248 LYS A CA 1
ATOM 1958 C C . LYS A 1 248 ? 66.197 -9.204 4.698 1.00 11.47 248 LYS A C 1
ATOM 1959 O O . LYS A 1 248 ? 66.778 -8.452 5.482 1.00 12.01 248 LYS A O 1
ATOM 1965 N N . TYR A 1 249 ? 65.246 -10.050 5.087 1.00 8.16 249 TYR A N 1
ATOM 1966 C CA . TYR A 1 249 ? 64.878 -10.155 6.496 1.00 8.08 249 TYR A CA 1
ATOM 1967 C C . TYR A 1 249 ? 65.987 -10.868 7.267 1.00 8.81 249 TYR A C 1
ATOM 1968 O O . TYR A 1 249 ? 66.340 -12.013 6.964 1.00 8.22 249 TYR A O 1
ATOM 1977 N N . LEU A 1 250 ? 66.518 -10.188 8.274 1.00 9.88 250 LEU A N 1
ATOM 1978 C CA . LEU A 1 250 ? 67.596 -10.739 9.088 1.00 11.56 250 LEU A CA 1
ATOM 1979 C C . LEU A 1 250 ? 67.225 -10.712 10.565 1.00 15.61 250 LEU A C 1
ATOM 1980 O O . LEU A 1 250 ? 68.063 -10.985 11.427 1.00 16.37 250 LEU A O 1
ATOM 1985 N N . GLY A 1 251 ? 65.956 -10.422 10.841 1.00 9.01 251 GLY A N 1
ATOM 1986 C CA . GLY A 1 251 ? 65.482 -10.337 12.210 1.00 10.67 251 GLY A CA 1
ATOM 1987 C C . GLY A 1 251 ? 65.237 -8.883 12.570 1.00 14.08 251 GLY A C 1
ATOM 1988 O O . GLY A 1 251 ? 65.296 -8.001 11.711 1.00 14.63 251 GLY A O 1
ATOM 1989 N N . ARG A 1 252 ? 64.949 -8.611 13.836 1.00 11.80 252 ARG A N 1
ATOM 1990 C CA . ARG A 1 252 ? 64.712 -7.236 14.241 1.00 15.11 252 ARG A CA 1
ATOM 1991 C C . ARG A 1 252 ? 66.031 -6.593 14.688 1.00 16.28 252 ARG A C 1
ATOM 1992 O O . ARG A 1 252 ? 66.908 -7.273 15.229 1.00 15.85 252 ARG A O 1
ATOM 2000 N N . PRO A 1 253 ? 66.182 -5.273 14.470 1.00 14.74 253 PRO A N 1
ATOM 2001 C CA . PRO A 1 253 ? 67.398 -4.534 14.842 1.00 14.24 253 PRO A CA 1
ATOM 2002 C C . PRO A 1 253 ? 67.738 -4.610 16.331 1.00 15.78 253 PRO A C 1
ATOM 2003 O O . PRO A 1 253 ? 66.865 -4.450 17.185 1.00 15.12 253 PRO A O 1
ATOM 2007 N N . LYS A 1 254 ? 69.007 -4.870 16.637 1.00 18.95 254 LYS A N 1
ATOM 2008 C CA . LYS A 1 254 ? 69.450 -4.963 18.030 1.00 18.39 254 LYS A CA 1
ATOM 2009 C C . LYS A 1 254 ? 69.950 -3.606 18.521 1.00 30.27 254 LYS A C 1
ATOM 2010 O O . LYS A 1 254 ? 69.983 -3.405 19.754 1.00 39.63 254 LYS A O 1
#

Radius of gyration: 18.12 Å; Cα contacts (8 Å, |Δi|>4): 473; chains: 1; bounding box: 41×40×46 Å

Solvent-accessible surface area: 11518 Å² total; per-residue (Å²): 92,55,50,39,67,6,52,8,44,110,48,36,37,84,76,1,30,60,3,0,58,80,0,2,93,32,7,68,49,104,92,14,104,0,10,47,21,141,14,36,0,1,10,62,80,41,130,135,48,67,15,0,33,0,19,0,72,18,90,127,19,56,0,1,0,0,0,36,43,65,27,1,94,8,0,1,4,5,4,57,19,99,68,95,55,34,77,0,12,26,3,130,104,20,4,77,46,78,46,1,59,76,7,0,93,79,4,92,99,94,29,26,91,82,8,119,28,28,54,74,43,118,24,0,12,158,46,0,120,11,107,79,68,103,97,23,13,62,77,32,7,0,0,1,59,9,0,43,76,34,12,50,22,13,12,83,102,96,66,68,61,74,42,1,0,58,0,1,0,0,0,15,2,0,0,0,8,0,0,12,0,90,39,0,6,55,16,1,41,166,43,42,46,83,124,29,123,12,58,96,57,0,32,46,0,16,106,5,12,45,144,0,0,76,4,1,47,61,27,17,137,107,14,62,1,92,118,62,54,86,23,50,52,30,147,13,101,67,7,142,75,0,70,17,0,0,0,60,68,59,15,163,46,219

Secondary structure (DSSP, 8-state):
--EEEEE-SS--HHHHHHHHHHHHHHHB-TT--STT---EEBPPP-SS--EEEEEEEETTEEEEEEEETTT--EEEEEEE-TTS-EEEEE-TTT--HHHHHHH-TTS-GGGEEE-SS-SSHHHHHHHHT--STT-SGGGG-B-HHHHHHHHHTTTTS---HHHHHHHHHHHHIIIIIHHHBHHHHHHHHHTTTS-B---HHHHHHHHTHHHHHHHHHHSEETTEEEEEEESSS-EEEEGGGG-BSEEPP--S--

B-factor: mean 20.86, std 13.62, range [5.4, 87.33]

Nearest PDB structures (foldseek):
  1lpd-assembly1_A  TM=1.004E+00  e=1.448E-54  Dianthus caryophyllus
  1rl0-assembly1_A  TM=1.001E+00  e=2.070E-53  Dianthus caryophyllus
  1qi7-assembly1_A  TM=9.985E-01  e=2.253E-46  Saponaria officinalis
  3hiq-assembly2_B  TM=9.282E-01  e=5.138E-30  Saponaria officinalis
  3hiw-assembly2_B  TM=9.306E-01  e=1.198E-29  Saponaria officinalis

Sequence (254 aa):
ATAYTLNLANPSASQYSSFLDQIRNNVRDTSLIYGGTDVEVIGAPSTTDKFLRLNFQGPRGTVSLGLRRENLYVVAYLAMDNANVNRAYYFKNQITSAELTALFPEVVVANQKQLEYGEDYQAIEKNAKITTGDQSRKELGLGINLLITMIDGVNKKVRVVKDEARFLLIAIQMTAEAARFRYIQNLVTKNFPNKFDSENKVIQFQVSWSKISTAIFGDCKNGVFNKDYDFGFGKVRQAKDLQMGLLKYLGRPK

InterPro domains:
  IPR001574 Ribosome-inactivating protein [PF00161] (36-239)
  IPR001574 Ribosome-inactivating protein [PTHR33453] (39-240)
  IPR016138 Ribosome-inactivating protein, subdomain 1 [G3DSA:3.40.420.10] (24-204)
  IPR016139 Ribosome-inactivating protein, subdomain 2 [G3DSA:4.10.470.10] (205-278)
  IPR017988 Ribosome-inactivating protein conserved site [PS00275] (195-211)
  IPR017989 Ribosome-inactivating protein type 1/2 [PR00396] (37-50)
  IPR017989 Ribosome-inactivating protein type 1/2 [PR00396] (85-100)
  IPR017989 Ribosome-inactivating protein type 1/2 [PR00396] (160-174)
  IPR017989 Ribosome-inactivating protein type 1/2 [PR00396] (191-211)
  IPR017989 Ribosome-inactivating protein type 1/2 [PR00396] (223-240)
  IPR036041 Ribosome-inactivating protein superfamily [SSF56371] (26-275)

Foldseek 3Di:
DAEDEQELADHDLVSLVVSLVVLLVVQFDCVFDFQQDNATEGDAADPPQFWYKYWYHHPQDIKIWIAGSQQRQTFWIWAAELVRQIAIEGAVVRDDLVVVCVRCVSHDSVRYHYDPFDSDQVGLQVLLPQDDDPSGLLVQFAFSVSLVVLNVLGHNYHDDSNSVSNNSSHVSCSHVVCQFAVVSSCVHSVQPGDTGGGDPVSVLCVVCQQVLLVQRRPQHHNQAGVDWDDSPPDTDGGNVVRRTRYHRDPDHRD